Protein AF-A0A2G4DMN8-F1 (afdb_monomer)

Sequence (205 aa):
MIQTRLYHPAGFILRNRIDAIAHDVPGLEAGFICLYPYDASTSTANGHKGCGYRGKQYPPSAPAKPDDDNSAYAWGSCEGMNITTATQWDQHFQSVGQQMYRQCSWNIDSQHGWNNMIASRDDFPQHQSVWNEILLNNLGGGEQMPKYIAAYFYDVSKAGGLAAARNFQVKMNNAGYNVPILRLNFANAGGDIFSYSAADQAVAQ

Secondary structure (DSSP, 8-state):
----S-SSSEEEEEPPHHHHHHHTS----S-EEEEESS---TTTT-TTTTTS-TT-PPPS-PPPPPSSTTTTT---TTGGGT--SHHHHHHHHHHTTT-GGGPPPEETT-HHHHHHHHHHHHS-GGGTTSPPEEEE--GGGTTTSGGGEEEEEEETTSTTHHHHHHHHHHHHHHTT----EEEE-GGGTTS-SEEE-GGG-SS--

Nearest PDB structures (foldseek):
  8ux2-assembly3_C  TM=4.708E-01  e=4.565E-03  Chromobacterium violaceum
  8htf-assembly1_A  TM=5.327E-01  e=8.488E-03  Chromobacterium violaceum ATCC 12472
  8htc-assembly1_A  TM=5.080E-01  e=1.394E-02  Chromobacterium violaceum ATCC 12472
  8htd-assembly1_A  TM=5.085E-01  e=1.787E-02  Chromobacterium violaceum ATCC 12472
  8hte-assembly1_A  TM=5.433E-01  e=7.918E-02  Chromobacterium violaceum ATCC 12472

Foldseek 3Di:
DPDQFDLDFKDFDFAAPVNCVVPVFDHDFEFWEWWALFPQVQVPDAPLQSQHFPPDDADPPFDDFDPGPHSVHWGWHCVSVVNQALVSQLVQCVVVVVPSNGGITFTPVDPSRVVSSVVNNVVDPVRVSGDIDIGGHCVVVVLVRLRRTAAMEGEPVDPCRLVVRQVVQVVSVVNVDHHFYWYAGSVVVVDPRTDGDPVSHNDHD

Solvent-accessible surface area (backbone atoms only — not comparable to full-atom values): 11593 Å² total; per-residue (Å²): 131,82,78,72,67,67,88,61,34,45,54,73,40,74,27,45,57,67,61,13,64,77,65,79,45,66,40,60,66,55,36,47,22,21,35,31,52,42,55,42,59,42,92,65,75,15,50,79,88,34,35,30,35,51,92,59,88,76,77,88,75,64,74,87,63,65,97,56,82,27,45,92,44,45,36,40,34,22,63,78,67,76,34,85,47,31,70,51,46,49,52,50,30,54,74,60,72,61,41,47,52,55,40,59,15,28,27,58,82,36,69,66,33,52,54,26,32,59,54,46,45,69,78,42,70,91,54,56,82,53,52,61,35,73,40,65,58,62,46,91,79,42,84,58,48,64,73,23,51,56,27,32,27,16,33,74,89,35,84,64,3,64,62,49,29,30,53,51,41,52,56,38,40,77,72,73,41,87,50,51,54,31,42,33,38,59,88,36,73,92,59,76,35,64,46,80,49,80,86,67,46,77,62,92,128

Radius of gyration: 18.35 Å; Cα contacts (8 Å, |Δi|>4): 368; chains: 1; bounding box: 39×38×47 Å

Mean predicted aligned error: 5.7 Å

pLDDT: mean 88.23, std 11.51, range [48.06, 98.75]

Structure (mmCIF, N/CA/C/O backbone):
data_AF-A0A2G4DMN8-F1
#
_entry.id   AF-A0A2G4DMN8-F1
#
loop_
_atom_site.group_PDB
_atom_site.id
_atom_site.type_symbol
_atom_site.label_atom_id
_atom_site.label_alt_id
_atom_site.label_comp_id
_atom_site.label_asym_id
_atom_site.label_entity_id
_atom_site.label_seq_id
_atom_site.pdbx_PDB_ins_code
_atom_site.Cartn_x
_atom_site.Cartn_y
_atom_site.Cartn_z
_atom_site.occupancy
_atom_site.B_iso_or_equiv
_atom_site.auth_seq_id
_atom_site.auth_comp_id
_atom_site.auth_asym_id
_atom_site.auth_atom_id
_atom_site.pdbx_PDB_model_num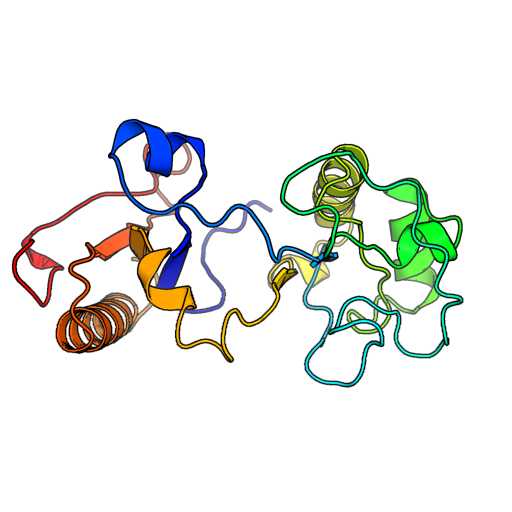
ATOM 1 N N . MET A 1 1 ? 3.280 16.668 -7.436 1.00 53.19 1 MET A N 1
ATOM 2 C CA . MET A 1 1 ? 2.351 17.195 -6.412 1.00 53.19 1 MET A CA 1
ATOM 3 C C . MET A 1 1 ? 2.263 16.173 -5.295 1.00 53.19 1 MET A C 1
ATOM 5 O O . MET A 1 1 ? 2.208 14.989 -5.596 1.00 53.19 1 MET A O 1
ATOM 9 N N . ILE A 1 2 ? 2.257 16.600 -4.030 1.00 63.56 2 ILE A N 1
ATOM 10 C CA . ILE A 1 2 ? 1.995 15.678 -2.915 1.00 63.56 2 ILE A CA 1
ATOM 11 C C . ILE A 1 2 ? 0.528 15.250 -3.001 1.00 63.56 2 ILE A C 1
ATOM 13 O O . ILE A 1 2 ? -0.352 16.092 -3.177 1.00 63.56 2 ILE A O 1
ATOM 17 N N . GLN A 1 3 ? 0.266 13.947 -2.917 1.00 71.06 3 GLN A N 1
ATOM 18 C CA . GLN A 1 3 ? -1.091 13.415 -2.914 1.00 71.06 3 GLN A CA 1
ATOM 19 C C . GLN A 1 3 ? -1.833 13.919 -1.666 1.00 71.06 3 GLN A C 1
ATOM 21 O O . GLN A 1 3 ? -1.415 13.656 -0.544 1.00 71.06 3 GLN A O 1
ATOM 26 N N . THR A 1 4 ? -2.940 14.637 -1.857 1.00 82.44 4 THR A N 1
ATOM 27 C CA . THR A 1 4 ? -3.702 15.271 -0.761 1.00 82.44 4 THR A CA 1
ATOM 28 C C . THR A 1 4 ? -4.965 14.510 -0.363 1.00 82.44 4 THR A C 1
ATOM 30 O O . THR A 1 4 ? -5.735 14.981 0.471 1.00 82.44 4 THR A O 1
ATOM 33 N N . ARG A 1 5 ? -5.213 13.353 -0.985 1.00 84.44 5 ARG A N 1
ATOM 34 C CA . ARG A 1 5 ? -6.372 12.491 -0.727 1.00 84.44 5 ARG A CA 1
ATOM 35 C C . ARG A 1 5 ? -6.094 11.061 -1.160 1.00 84.44 5 ARG A C 1
ATOM 37 O O . ARG A 1 5 ? -5.334 10.832 -2.096 1.00 84.44 5 ARG A O 1
ATOM 44 N N . LEU A 1 6 ? -6.771 10.086 -0.578 1.00 89.00 6 LEU A N 1
ATOM 45 C CA . LEU A 1 6 ? -6.682 8.701 -1.055 1.00 89.00 6 LEU A CA 1
ATOM 46 C C . LEU A 1 6 ? -7.401 8.505 -2.402 1.00 89.00 6 LEU A C 1
ATOM 48 O O . LEU A 1 6 ? -8.115 9.389 -2.873 1.00 89.00 6 LEU A O 1
ATOM 52 N N . TYR A 1 7 ? -7.282 7.330 -3.022 1.00 89.25 7 TYR A N 1
ATOM 53 C CA . TYR A 1 7 ? -8.196 6.921 -4.099 1.00 89.25 7 TYR A CA 1
ATOM 54 C C . TYR A 1 7 ? -9.528 6.407 -3.517 1.00 89.25 7 TYR A C 1
ATOM 56 O O . TYR A 1 7 ? -10.588 6.970 -3.800 1.00 89.25 7 TYR A O 1
ATOM 64 N N . HIS A 1 8 ? -9.478 5.449 -2.589 1.00 92.69 8 HIS A N 1
ATOM 65 C CA . HIS A 1 8 ? -10.635 4.979 -1.811 1.00 92.69 8 HIS A CA 1
ATOM 66 C C . HIS A 1 8 ? -10.826 5.780 -0.512 1.00 92.69 8 HIS A C 1
ATOM 68 O O . HIS A 1 8 ? -9.873 6.375 -0.030 1.00 92.69 8 HIS A O 1
ATOM 74 N N . PRO A 1 9 ? -12.037 5.852 0.068 1.00 96.06 9 PRO A N 1
ATOM 75 C CA . PRO A 1 9 ? -12.298 6.713 1.226 1.00 96.06 9 PRO A CA 1
ATOM 76 C C . PRO A 1 9 ? -11.788 6.141 2.563 1.00 96.06 9 PRO A C 1
ATOM 78 O O . PRO A 1 9 ? -11.734 6.870 3.551 1.00 96.06 9 PRO A O 1
ATOM 81 N N . ALA A 1 10 ? -11.420 4.858 2.601 1.00 97.62 10 ALA A N 1
ATOM 82 C CA . ALA A 1 10 ? -10.912 4.162 3.779 1.00 97.62 10 ALA A CA 1
ATOM 83 C C . ALA A 1 10 ? -9.950 3.031 3.383 1.00 97.62 10 ALA A C 1
ATOM 85 O O . ALA A 1 10 ? -9.979 2.564 2.243 1.00 97.62 10 ALA A O 1
ATOM 86 N N . GLY A 1 11 ? -9.126 2.591 4.333 1.00 96.69 11 GLY A N 1
ATOM 87 C CA . GLY A 1 11 ? -8.138 1.525 4.168 1.00 96.69 11 GLY A CA 1
ATOM 88 C C . GLY A 1 11 ? -7.757 0.878 5.500 1.00 96.69 11 GLY A C 1
ATOM 89 O O . GLY A 1 11 ? -8.413 1.103 6.518 1.00 96.69 11 GLY A O 1
ATOM 90 N N . PHE A 1 12 ? -6.701 0.067 5.491 1.00 96.44 12 PHE A N 1
ATOM 91 C CA . PHE A 1 12 ? -6.172 -0.615 6.673 1.00 96.44 12 PHE A CA 1
ATOM 92 C C . PHE A 1 12 ? -4.657 -0.448 6.786 1.00 96.44 12 PHE A C 1
ATOM 94 O O . PHE 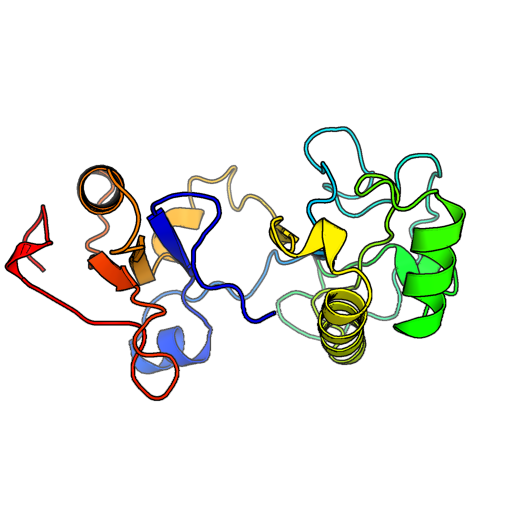A 1 12 ? -3.961 -0.282 5.787 1.00 96.44 12 PHE A O 1
ATOM 101 N N . ILE A 1 13 ? -4.159 -0.515 8.016 1.00 95.31 13 ILE A N 1
ATOM 102 C CA . ILE A 1 13 ? -2.734 -0.517 8.339 1.00 95.31 13 ILE A CA 1
ATOM 103 C C . ILE A 1 13 ? -2.330 -1.956 8.648 1.00 95.31 13 ILE A C 1
ATOM 105 O O . ILE A 1 13 ? -2.932 -2.597 9.512 1.00 95.31 13 ILE A O 1
ATOM 109 N N . LEU A 1 14 ? -1.316 -2.460 7.946 1.00 94.25 14 LEU A N 1
ATOM 110 C CA . LEU A 1 14 ? -0.668 -3.727 8.282 1.00 94.25 14 LEU A CA 1
ATOM 111 C C . LEU A 1 14 ? 0.367 -3.497 9.378 1.00 94.25 14 LEU A C 1
ATOM 113 O O . LEU A 1 14 ? 1.130 -2.532 9.328 1.00 94.25 14 LEU A O 1
ATOM 117 N N . ARG A 1 15 ? 0.398 -4.394 10.360 1.00 93.88 15 ARG A N 1
ATOM 118 C CA . ARG A 1 15 ? 1.367 -4.356 11.449 1.00 93.88 15 ARG A CA 1
ATOM 119 C C . ARG A 1 15 ? 2.745 -4.763 10.937 1.00 93.88 15 ARG A C 1
ATOM 121 O O . ARG A 1 15 ? 2.911 -5.873 10.428 1.00 93.88 15 ARG A O 1
ATOM 128 N N . ASN A 1 16 ? 3.718 -3.870 11.096 1.00 87.75 16 ASN A N 1
ATOM 129 C CA . ASN A 1 16 ? 5.119 -4.169 10.815 1.00 87.75 16 ASN A CA 1
ATOM 130 C C . ASN A 1 16 ? 5.746 -4.989 11.964 1.00 87.75 16 ASN A C 1
ATOM 132 O O . ASN A 1 16 ? 5.175 -5.108 13.050 1.00 87.75 16 ASN A O 1
ATOM 136 N N . ARG A 1 17 ? 6.940 -5.537 11.723 1.00 86.81 17 ARG A N 1
ATOM 137 C CA . ARG A 1 17 ? 7.699 -6.341 12.695 1.00 86.81 17 ARG A CA 1
ATOM 138 C C . ARG A 1 17 ? 8.064 -5.582 13.975 1.00 86.81 17 ARG A C 1
ATOM 140 O O . ARG A 1 17 ? 8.040 -6.164 15.053 1.00 86.81 17 ARG A O 1
ATOM 147 N N . ILE A 1 18 ? 8.405 -4.300 13.866 1.00 90.12 18 ILE A N 1
ATOM 148 C CA . ILE A 1 18 ? 8.836 -3.484 15.011 1.00 90.12 18 ILE A CA 1
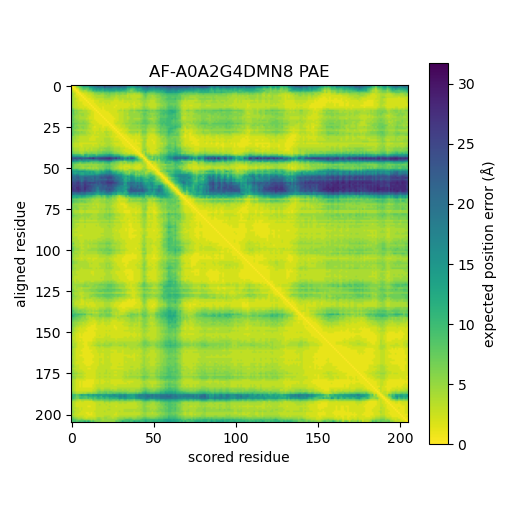ATOM 149 C C . ILE A 1 18 ? 7.675 -3.330 15.999 1.00 90.12 18 ILE A C 1
ATOM 151 O O . ILE A 1 18 ? 7.829 -3.644 17.178 1.00 90.12 18 ILE A O 1
ATOM 155 N N . ASP A 1 19 ? 6.500 -2.942 15.505 1.00 90.69 19 ASP A N 1
ATOM 156 C CA . ASP A 1 19 ? 5.289 -2.791 16.315 1.00 90.69 19 ASP A CA 1
ATOM 157 C C . ASP A 1 19 ? 4.804 -4.143 16.848 1.00 90.69 19 ASP A C 1
ATOM 159 O O . ASP A 1 19 ? 4.344 -4.244 17.982 1.00 90.69 19 ASP A O 1
ATOM 163 N N . ALA A 1 20 ? 4.921 -5.201 16.042 1.00 93.06 20 ALA A N 1
ATOM 164 C CA . ALA A 1 20 ? 4.584 -6.559 16.451 1.00 93.06 20 ALA A CA 1
ATOM 165 C C . ALA A 1 20 ? 5.393 -7.016 17.672 1.00 93.06 20 ALA A C 1
ATOM 167 O O . ALA A 1 20 ? 4.810 -7.460 18.659 1.00 93.06 20 ALA A O 1
ATOM 168 N N . ILE A 1 21 ? 6.717 -6.834 17.634 1.00 93.31 21 ILE A N 1
ATOM 169 C CA . ILE A 1 21 ? 7.615 -7.154 18.751 1.00 93.31 21 ILE A CA 1
ATOM 170 C C . ILE A 1 21 ? 7.312 -6.266 19.961 1.00 93.31 21 ILE A C 1
ATOM 172 O O . ILE A 1 21 ? 7.220 -6.766 21.079 1.00 93.31 21 ILE A O 1
ATOM 176 N N . ALA A 1 22 ? 7.138 -4.958 19.751 1.00 94.06 22 ALA A N 1
ATOM 177 C CA . ALA A 1 22 ? 6.897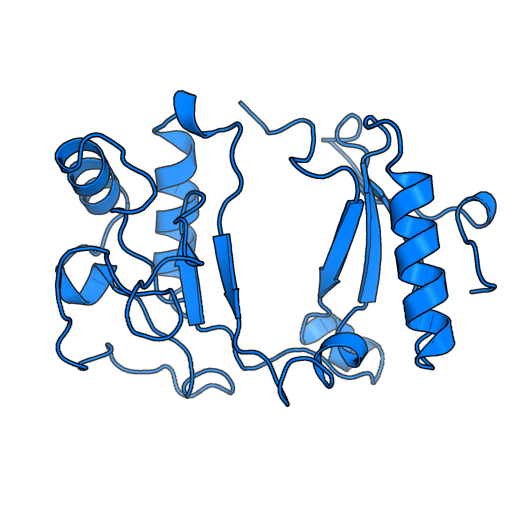 -4.006 20.834 1.00 94.06 22 ALA A CA 1
ATOM 178 C C . ALA A 1 22 ? 5.597 -4.285 21.608 1.00 94.06 22 ALA A C 1
ATOM 180 O O . ALA A 1 22 ? 5.499 -3.948 22.788 1.00 94.06 22 ALA A O 1
ATOM 181 N N . HIS A 1 23 ? 4.609 -4.897 20.953 1.00 89.44 23 HIS A N 1
ATOM 182 C CA . HIS A 1 23 ? 3.284 -5.147 21.515 1.00 89.44 23 HIS A CA 1
ATOM 183 C C . HIS A 1 23 ? 2.961 -6.631 21.745 1.00 89.44 23 HIS A C 1
ATOM 185 O O . HIS A 1 23 ? 1.830 -6.925 22.120 1.00 89.44 23 HIS A O 1
ATOM 191 N N . ASP A 1 24 ? 3.917 -7.544 21.541 1.00 92.56 24 ASP A N 1
ATOM 192 C CA . ASP A 1 24 ? 3.732 -9.001 21.668 1.00 92.56 24 ASP A CA 1
ATOM 193 C C . ASP A 1 24 ? 2.512 -9.528 20.882 1.00 92.56 24 ASP A C 1
ATOM 195 O O . ASP A 1 24 ? 1.648 -10.253 21.377 1.00 92.56 24 ASP A O 1
ATOM 199 N N . VAL A 1 25 ? 2.407 -9.103 19.622 1.00 90.81 25 VAL A N 1
ATOM 200 C CA . VAL A 1 25 ? 1.315 -9.470 18.706 1.00 90.81 25 VAL A CA 1
ATOM 201 C C . VAL A 1 25 ? 1.872 -9.880 17.339 1.00 90.81 25 VAL A C 1
ATOM 203 O O . VAL A 1 25 ? 2.978 -9.486 16.984 1.00 90.81 25 VAL A O 1
ATOM 206 N N . PRO A 1 26 ? 1.124 -10.628 16.505 1.00 90.00 26 PRO A N 1
ATOM 207 C CA . PRO A 1 26 ? 1.624 -11.058 15.199 1.00 90.00 26 PRO A CA 1
ATOM 208 C C . PRO A 1 26 ? 1.915 -9.888 14.242 1.00 90.00 26 PRO A C 1
ATOM 210 O O . PRO A 1 26 ? 1.043 -9.045 14.004 1.00 90.00 26 PRO A O 1
ATOM 213 N N . GLY A 1 27 ? 3.105 -9.883 13.638 1.00 91.12 27 GLY A N 1
ATOM 214 C CA . GLY A 1 27 ? 3.491 -9.019 12.516 1.00 91.12 27 GLY A CA 1
ATOM 215 C C . GLY A 1 27 ? 3.452 -9.771 11.189 1.00 91.12 27 GLY A C 1
ATOM 216 O O . GLY A 1 27 ? 3.653 -10.987 11.155 1.00 91.12 27 GLY A O 1
ATOM 217 N N . LEU A 1 28 ? 3.161 -9.067 10.093 1.00 90.94 28 LEU A N 1
ATOM 218 C CA . LEU A 1 28 ? 3.268 -9.660 8.762 1.00 90.94 28 LEU A CA 1
ATOM 219 C C . LEU A 1 28 ? 4.712 -9.522 8.277 1.00 90.94 28 LEU A C 1
ATOM 221 O O . LEU A 1 28 ? 5.136 -8.428 7.919 1.00 90.94 28 LEU A O 1
ATOM 225 N N . GLU A 1 29 ? 5.453 -10.627 8.283 1.00 87.75 29 GLU A N 1
ATOM 226 C CA . GLU A 1 29 ? 6.892 -10.634 7.962 1.00 87.75 29 GLU A CA 1
ATOM 227 C C . GLU A 1 29 ? 7.221 -11.348 6.649 1.00 87.75 29 GLU A C 1
ATOM 229 O O . GLU A 1 29 ? 8.322 -11.215 6.133 1.00 87.75 29 GLU A O 1
ATOM 234 N N . ALA A 1 30 ? 6.261 -12.082 6.086 1.00 87.88 30 ALA A N 1
ATOM 235 C CA . ALA A 1 30 ? 6.446 -12.854 4.869 1.00 87.88 30 ALA A CA 1
ATOM 236 C C . ALA A 1 30 ? 5.203 -12.796 3.980 1.00 87.88 30 ALA A C 1
ATOM 238 O O . ALA A 1 30 ? 4.083 -12.558 4.441 1.00 87.88 30 ALA A O 1
ATOM 239 N N . GLY A 1 31 ? 5.401 -13.082 2.697 1.00 88.62 31 GLY A N 1
ATOM 240 C CA . GLY A 1 31 ? 4.350 -13.081 1.688 1.00 88.62 31 GLY A CA 1
ATOM 241 C C . GLY A 1 31 ? 4.367 -11.848 0.796 1.00 88.62 31 GLY A C 1
ATOM 242 O O . GLY A 1 31 ? 3.578 -11.809 -0.144 1.00 88.62 31 GLY A O 1
ATOM 243 N N . PHE A 1 32 ? 5.237 -10.869 1.040 1.00 91.62 32 PHE A N 1
ATOM 244 C CA . PHE A 1 32 ? 5.417 -9.747 0.127 1.00 91.62 32 PHE A CA 1
ATOM 245 C C . PHE A 1 32 ? 6.171 -10.227 -1.108 1.00 91.62 32 PHE A C 1
ATOM 247 O O . PHE A 1 32 ? 7.148 -10.965 -1.010 1.00 91.62 32 PHE A O 1
ATOM 254 N N . ILE A 1 33 ? 5.706 -9.829 -2.286 1.00 90.38 33 ILE A N 1
ATOM 255 C CA . ILE A 1 33 ? 6.229 -10.360 -3.544 1.00 90.38 33 ILE A CA 1
ATOM 256 C C . ILE A 1 33 ? 6.978 -9.257 -4.279 1.00 90.38 33 ILE A C 1
ATOM 258 O O . ILE A 1 33 ? 8.194 -9.327 -4.423 1.00 90.38 33 ILE A O 1
ATOM 262 N N . CYS A 1 34 ? 6.253 -8.226 -4.708 1.00 92.50 34 CYS A N 1
ATOM 263 C CA . CYS A 1 34 ? 6.782 -7.164 -5.550 1.00 92.50 34 CYS A CA 1
ATOM 264 C C . CYS A 1 34 ? 6.040 -5.846 -5.331 1.00 92.50 34 CYS A C 1
ATOM 266 O O . CYS A 1 34 ? 4.979 -5.804 -4.698 1.00 92.50 34 CYS A O 1
ATOM 268 N N . LEU A 1 35 ? 6.585 -4.776 -5.904 1.00 94.44 35 LEU A N 1
ATOM 269 C CA . LEU A 1 35 ? 5.995 -3.444 -5.876 1.00 94.44 35 LEU A CA 1
ATOM 270 C C . LEU A 1 35 ? 6.074 -2.751 -7.243 1.00 94.44 35 LEU A C 1
ATOM 272 O O . LEU A 1 35 ? 7.004 -2.970 -8.022 1.00 94.44 35 LEU A O 1
ATOM 276 N N . TYR A 1 36 ? 5.091 -1.897 -7.515 1.00 94.81 36 TYR A N 1
ATOM 277 C CA . TYR A 1 36 ? 4.932 -1.131 -8.747 1.00 94.81 36 TYR A CA 1
ATOM 278 C C . TYR A 1 36 ? 4.777 0.369 -8.451 1.00 94.81 36 TYR A C 1
ATOM 280 O O . TYR A 1 36 ? 4.051 0.726 -7.516 1.00 94.81 36 TYR A O 1
ATOM 288 N N . PRO A 1 37 ? 5.383 1.262 -9.260 1.00 94.31 37 PRO A N 1
ATOM 289 C CA . PRO A 1 37 ? 5.165 2.710 -9.142 1.00 94.31 37 PRO A CA 1
ATOM 290 C C . PRO A 1 37 ? 3.704 3.157 -9.293 1.00 94.31 37 PRO A C 1
ATOM 292 O O . PRO A 1 37 ? 3.289 4.107 -8.624 1.00 94.31 37 PRO A O 1
ATOM 295 N N . TYR A 1 38 ? 2.916 2.460 -10.121 1.00 93.25 38 TYR A N 1
ATOM 296 C CA . TYR A 1 38 ? 1.504 2.766 -10.399 1.00 93.25 38 TYR A CA 1
ATOM 297 C C . TYR A 1 38 ? 0.639 1.490 -10.418 1.00 93.25 38 TYR A C 1
ATOM 299 O O . TYR A 1 38 ? 1.186 0.391 -10.431 1.00 93.25 38 TYR A O 1
ATOM 307 N N . ASP A 1 39 ? -0.691 1.620 -10.491 1.00 91.31 39 ASP A N 1
ATOM 308 C CA . ASP A 1 39 ? -1.646 0.505 -10.661 1.00 91.31 39 ASP A CA 1
ATOM 309 C C . ASP A 1 39 ? -1.296 -0.373 -11.877 1.00 91.31 39 ASP A C 1
ATOM 311 O O . ASP A 1 39 ? -1.513 0.004 -13.029 1.00 91.31 39 ASP A O 1
ATOM 315 N N . ALA A 1 40 ? -0.759 -1.566 -11.636 1.00 89.81 40 ALA A N 1
ATOM 316 C CA . ALA A 1 40 ? -0.298 -2.479 -12.671 1.00 89.81 40 ALA A CA 1
ATOM 317 C C . ALA A 1 40 ? -1.402 -3.387 -13.226 1.00 89.81 40 ALA A C 1
ATOM 319 O O . ALA A 1 40 ? -1.113 -4.256 -14.056 1.00 89.81 40 ALA A O 1
ATOM 320 N N . SER A 1 41 ? -2.669 -3.183 -12.838 1.00 87.56 41 SER A N 1
ATOM 321 C CA . SER A 1 41 ? -3.809 -3.980 -13.309 1.00 87.56 41 SER A CA 1
ATOM 322 C C . SER A 1 41 ? -3.584 -5.490 -13.119 1.00 87.56 41 SER A C 1
ATOM 324 O O . SER A 1 41 ? -3.897 -6.324 -13.980 1.00 87.56 41 SER A O 1
ATOM 326 N N . THR A 1 42 ? -3.010 -5.848 -11.970 1.00 84.69 42 THR A N 1
ATOM 327 C CA . THR A 1 42 ? -2.491 -7.194 -11.670 1.00 84.69 42 THR A CA 1
ATOM 328 C C . THR A 1 42 ? -3.569 -8.269 -11.566 1.00 84.69 42 THR A C 1
ATOM 330 O O . THR A 1 42 ? -3.269 -9.460 -11.665 1.00 84.69 42 THR A O 1
ATOM 333 N N . SER A 1 43 ? -4.839 -7.862 -11.477 1.00 74.81 43 SER A N 1
ATOM 334 C CA . SER A 1 43 ? -6.006 -8.742 -11.587 1.00 74.81 43 SER A CA 1
ATOM 335 C C . SER A 1 43 ? -6.089 -9.464 -12.939 1.00 74.81 43 SER A C 1
ATOM 337 O O . SER A 1 43 ? -6.744 -10.502 -13.040 1.00 74.81 43 SER A O 1
ATOM 339 N N . THR A 1 44 ? -5.403 -8.963 -13.976 1.00 63.41 44 THR A N 1
ATOM 340 C CA . THR A 1 44 ? -5.372 -9.561 -15.317 1.00 63.41 44 THR A CA 1
ATOM 341 C C . THR A 1 44 ? -3.989 -10.123 -15.669 1.00 63.41 44 THR A C 1
ATOM 343 O O . THR A 1 44 ? -3.191 -9.492 -16.349 1.00 63.41 44 THR A O 1
ATOM 346 N N . ALA A 1 45 ? -3.728 -11.358 -15.224 1.00 56.88 45 ALA A N 1
ATOM 347 C CA . ALA A 1 45 ? -2.690 -12.273 -15.725 1.00 56.88 45 ALA A CA 1
ATOM 348 C C . ALA A 1 45 ? -1.291 -11.671 -15.992 1.00 56.88 45 ALA A C 1
ATOM 350 O O . ALA A 1 45 ? -0.711 -11.853 -17.065 1.00 56.88 45 ALA A O 1
ATOM 351 N N . ASN A 1 46 ? -0.705 -11.051 -14.973 1.00 62.00 46 ASN A N 1
ATOM 352 C CA . ASN A 1 46 ? 0.745 -10.940 -14.869 1.00 62.00 46 ASN A CA 1
ATOM 353 C C . ASN A 1 46 ? 1.255 -12.253 -14.246 1.00 62.00 46 ASN A C 1
ATOM 355 O O . ASN A 1 46 ? 0.799 -12.649 -13.170 1.00 62.00 46 ASN A O 1
ATOM 359 N N . GLY A 1 47 ? 2.144 -12.986 -14.930 1.00 70.25 47 GLY A N 1
ATOM 360 C CA . GLY A 1 47 ? 2.756 -14.214 -14.390 1.00 70.25 47 GLY A CA 1
ATOM 361 C C . GLY A 1 47 ? 3.385 -13.991 -13.004 1.00 70.25 47 GLY A C 1
ATOM 362 O O . GLY A 1 47 ? 3.515 -12.859 -12.561 1.00 70.25 47 GLY A O 1
ATOM 363 N N . HIS A 1 48 ? 3.766 -15.051 -12.287 1.00 78.88 48 HIS A N 1
ATOM 364 C CA . HIS A 1 48 ? 4.328 -14.927 -10.927 1.00 78.88 48 HIS A CA 1
ATOM 365 C C . HIS A 1 48 ? 3.447 -14.114 -9.960 1.00 78.88 48 HIS A C 1
ATOM 367 O O . HIS A 1 48 ? 3.879 -13.117 -9.390 1.00 78.88 48 HIS A O 1
ATOM 373 N N . LYS A 1 49 ? 2.198 -14.562 -9.762 1.00 82.25 49 LYS A N 1
ATOM 374 C CA . LYS A 1 49 ? 1.278 -14.003 -8.752 1.00 82.25 49 LYS A CA 1
ATOM 375 C C . LYS A 1 49 ? 1.021 -12.492 -8.910 1.00 82.25 49 LYS A C 1
ATOM 377 O O . LYS A 1 49 ? 0.913 -11.780 -7.920 1.00 82.25 49 LYS A O 1
ATOM 382 N N . GLY A 1 50 ? 0.925 -12.006 -10.149 1.00 84.56 50 GLY A N 1
ATOM 383 C CA . GLY A 1 50 ? 0.628 -10.601 -10.430 1.00 84.56 50 GLY A CA 1
ATOM 384 C C . GLY A 1 50 ? 1.859 -9.728 -10.677 1.00 84.56 50 GLY A C 1
ATOM 385 O O . GLY A 1 50 ? 1.695 -8.612 -11.153 1.00 84.56 50 GLY A O 1
ATOM 386 N N . CYS A 1 51 ? 3.069 -10.236 -10.424 1.00 87.56 51 CYS A N 1
ATOM 387 C CA . CYS A 1 51 ? 4.302 -9.449 -10.500 1.00 87.56 51 CYS A CA 1
ATOM 388 C C . CYS A 1 51 ? 4.981 -9.453 -11.871 1.00 87.56 51 CYS A C 1
ATOM 390 O O . CYS A 1 51 ? 5.896 -8.669 -12.118 1.00 87.56 51 CYS A O 1
ATOM 392 N N . GLY A 1 52 ? 4.594 -10.356 -12.766 1.00 79.75 52 GLY A N 1
ATOM 393 C CA . GLY A 1 52 ? 5.145 -10.448 -14.111 1.00 79.75 52 GLY A CA 1
ATOM 394 C C . GLY A 1 52 ? 4.805 -9.232 -14.973 1.00 79.75 52 GLY A C 1
ATOM 395 O O . GLY A 1 52 ? 3.955 -8.410 -14.650 1.00 79.75 52 GLY A O 1
ATOM 396 N N . TYR A 1 53 ? 5.449 -9.141 -16.127 1.00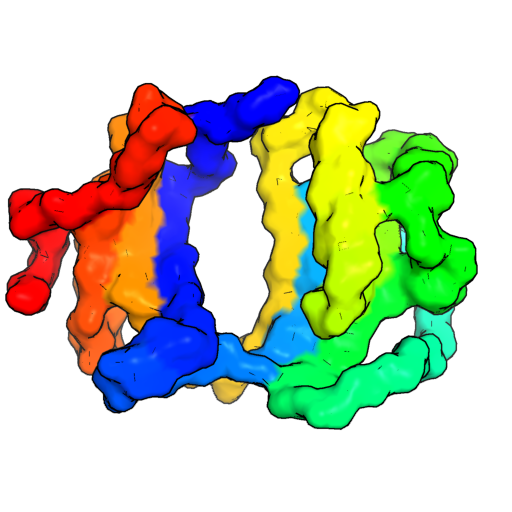 75.94 53 TYR A N 1
ATOM 397 C CA . TYR A 1 53 ? 5.090 -8.165 -17.155 1.00 75.94 53 TYR A CA 1
ATOM 398 C C . TYR A 1 53 ? 4.098 -8.765 -18.144 1.00 75.94 53 TYR A C 1
ATOM 400 O O . TYR A 1 53 ? 4.305 -9.852 -18.701 1.00 75.94 53 TYR A O 1
ATOM 408 N N . ARG A 1 54 ? 3.046 -8.005 -18.434 1.00 74.44 54 ARG A N 1
ATOM 409 C CA . ARG A 1 54 ? 2.062 -8.370 -19.443 1.00 74.44 54 ARG A CA 1
ATOM 410 C C . ARG A 1 54 ? 2.678 -8.329 -20.842 1.00 74.44 54 ARG A C 1
ATOM 412 O O . ARG A 1 54 ? 3.041 -7.271 -21.351 1.00 74.44 54 ARG A O 1
ATOM 419 N N . GLY A 1 55 ? 2.755 -9.493 -21.487 1.00 62.97 55 GLY A N 1
ATOM 420 C CA . GLY A 1 55 ? 3.253 -9.641 -22.861 1.00 62.97 55 GLY A CA 1
ATOM 421 C C . GLY A 1 55 ? 4.629 -10.300 -23.001 1.00 62.97 55 GLY A C 1
ATOM 422 O O . GLY A 1 55 ? 5.128 -10.389 -24.120 1.00 62.97 55 GLY A O 1
ATOM 423 N N . LYS A 1 56 ? 5.239 -10.794 -21.913 1.00 64.12 56 LYS A N 1
ATOM 424 C CA . LYS A 1 56 ? 6.390 -11.713 -21.965 1.00 64.12 56 LYS A CA 1
ATOM 425 C C . LYS A 1 56 ? 6.289 -12.793 -20.888 1.00 64.12 56 LYS A C 1
ATOM 427 O O . LYS A 1 56 ? 5.837 -12.533 -19.779 1.00 64.12 56 LYS A O 1
ATOM 432 N N . GLN A 1 57 ? 6.752 -13.996 -21.217 1.00 55.34 57 GLN A N 1
ATOM 433 C CA . GLN A 1 57 ? 7.057 -15.029 -20.228 1.00 55.34 57 GLN A CA 1
ATOM 434 C C . GLN A 1 57 ? 8.455 -14.776 -19.655 1.00 55.34 57 GLN A C 1
ATOM 436 O O . GLN A 1 57 ? 9.370 -14.427 -20.402 1.00 55.34 57 GLN A O 1
ATOM 441 N N . TYR A 1 58 ? 8.613 -14.952 -18.345 1.00 53.34 58 TYR A N 1
ATOM 442 C CA . TYR A 1 58 ? 9.901 -14.820 -17.668 1.00 53.34 58 TYR A CA 1
ATOM 443 C C . TYR A 1 58 ? 10.496 -16.197 -17.395 1.00 53.34 58 TYR A C 1
ATOM 445 O O . TYR A 1 58 ? 9.772 -17.077 -16.922 1.00 53.34 58 TYR A O 1
ATOM 453 N N . PRO A 1 59 ? 11.800 -16.402 -17.646 1.00 50.41 59 PRO A N 1
ATOM 454 C CA . PRO A 1 59 ? 12.513 -17.495 -17.014 1.00 50.41 59 PRO A CA 1
ATOM 455 C C . PRO A 1 59 ? 12.579 -17.247 -15.492 1.00 50.41 59 PRO A C 1
ATOM 457 O O . PRO A 1 59 ? 12.724 -16.103 -15.061 1.00 50.41 59 PRO A O 1
ATOM 460 N N . PRO A 1 60 ? 12.493 -18.301 -14.664 1.00 48.06 60 PRO A N 1
ATOM 461 C CA . PRO A 1 60 ? 12.340 -18.209 -13.209 1.00 48.06 60 PRO A CA 1
ATOM 462 C C . PRO A 1 60 ? 13.603 -17.763 -12.455 1.00 48.06 60 PRO A C 1
ATOM 464 O O . PRO A 1 60 ? 13.660 -17.928 -11.238 1.00 48.06 60 PRO A O 1
ATOM 467 N N . SER A 1 61 ? 14.630 -17.235 -13.128 1.00 49.12 61 SER A N 1
ATOM 468 C CA . SER A 1 61 ? 15.843 -16.773 -12.451 1.00 49.12 61 SER A CA 1
ATOM 469 C C . SER A 1 61 ? 15.571 -15.441 -11.753 1.00 49.12 61 SER A C 1
ATOM 471 O O . SER A 1 61 ? 15.916 -14.371 -12.251 1.00 49.12 61 SER A O 1
ATOM 473 N N . ALA A 1 62 ? 14.900 -15.533 -10.607 1.00 52.34 62 ALA A N 1
ATOM 474 C CA . ALA A 1 62 ? 14.895 -14.510 -9.582 1.00 52.34 62 ALA A CA 1
ATOM 475 C C . ALA A 1 62 ? 16.353 -14.200 -9.193 1.00 52.34 62 ALA A C 1
ATOM 477 O O . ALA A 1 62 ? 17.143 -15.143 -9.062 1.00 52.34 62 ALA A O 1
ATOM 478 N N . PRO A 1 63 ? 16.732 -12.925 -9.013 1.00 51.69 63 PRO A N 1
ATOM 479 C CA . PRO A 1 63 ? 18.019 -12.597 -8.417 1.00 51.69 63 PRO A CA 1
ATOM 480 C C . PRO A 1 63 ? 18.171 -13.237 -7.031 1.00 51.69 63 PRO A C 1
ATOM 482 O O . PRO A 1 63 ? 17.194 -13.677 -6.420 1.00 51.69 63 PRO A O 1
ATOM 485 N N . ALA A 1 64 ? 19.422 -13.315 -6.564 1.00 51.38 64 ALA A N 1
ATOM 486 C CA . ALA A 1 64 ? 19.777 -13.895 -5.276 1.00 51.38 64 ALA A CA 1
ATOM 487 C C . ALA A 1 64 ? 18.880 -13.332 -4.169 1.00 51.38 64 ALA A C 1
ATOM 489 O O . ALA A 1 64 ? 18.812 -12.122 -3.951 1.00 51.38 64 ALA A O 1
ATOM 490 N N . LYS A 1 65 ? 18.172 -14.247 -3.514 1.00 55.31 65 LYS A N 1
ATOM 491 C CA . LYS A 1 65 ? 17.315 -13.964 -2.375 1.00 55.31 65 LYS A CA 1
ATOM 492 C C . LYS A 1 65 ? 18.205 -13.456 -1.236 1.00 55.31 65 LYS A C 1
ATOM 494 O O . LYS A 1 65 ? 19.229 -14.096 -0.978 1.00 55.31 65 LYS A O 1
ATOM 499 N N . PRO A 1 66 ? 17.852 -12.355 -0.557 1.00 57.91 66 PRO A N 1
ATOM 500 C CA . PRO A 1 66 ? 18.302 -12.155 0.818 1.00 57.91 66 PRO A CA 1
ATOM 501 C C . PRO A 1 66 ? 18.019 -13.430 1.633 1.00 57.91 66 PRO A C 1
ATOM 503 O O . PRO A 1 66 ? 17.187 -14.231 1.227 1.00 57.91 66 PRO A O 1
ATOM 506 N N . ASP A 1 67 ? 18.730 -13.672 2.732 1.00 66.94 67 ASP A N 1
ATOM 507 C CA . ASP A 1 67 ? 18.392 -14.765 3.657 1.00 66.94 67 ASP A CA 1
ATOM 508 C C . ASP A 1 67 ? 17.518 -14.195 4.782 1.00 66.94 67 ASP A C 1
ATOM 510 O O . ASP A 1 67 ? 17.991 -13.915 5.883 1.00 66.94 67 ASP A O 1
ATOM 514 N N . ASP A 1 68 ? 16.263 -13.896 4.447 1.00 76.88 68 ASP A N 1
ATOM 515 C CA . ASP A 1 68 ? 15.251 -13.363 5.363 1.00 76.88 68 ASP A CA 1
ATOM 516 C C . ASP A 1 68 ? 13.936 -14.167 5.341 1.00 76.88 68 ASP A C 1
ATOM 518 O O . ASP A 1 68 ? 13.737 -15.086 4.537 1.00 76.88 68 ASP A O 1
ATOM 522 N N . ASP A 1 69 ? 13.010 -13.803 6.228 1.00 79.88 69 ASP A N 1
ATOM 523 C CA . ASP A 1 69 ? 11.716 -14.475 6.388 1.00 79.88 69 ASP A CA 1
ATOM 524 C C . ASP A 1 69 ? 10.814 -14.385 5.127 1.00 79.88 69 ASP A C 1
ATOM 526 O O . ASP A 1 69 ? 9.899 -15.200 4.956 1.00 79.88 69 ASP A O 1
ATOM 530 N N . ASN A 1 70 ? 11.073 -13.449 4.200 1.00 86.94 70 ASN A N 1
ATOM 531 C CA . ASN A 1 70 ? 10.271 -13.191 3.000 1.00 86.94 70 ASN A CA 1
ATOM 532 C C . ASN A 1 70 ? 10.873 -13.758 1.692 1.00 86.94 70 ASN A C 1
ATOM 534 O O . ASN A 1 70 ? 10.168 -13.889 0.685 1.00 86.94 70 ASN A O 1
ATOM 538 N N . SER A 1 71 ? 12.119 -14.226 1.722 1.00 82.44 71 SER A N 1
ATOM 539 C CA . SER A 1 71 ? 12.885 -14.844 0.623 1.00 82.44 71 SER A CA 1
ATOM 540 C C . SER A 1 71 ? 12.139 -15.870 -0.241 1.00 82.44 71 SER A C 1
ATOM 542 O O . SER A 1 71 ? 12.443 -16.081 -1.421 1.00 82.44 71 SER A O 1
ATOM 544 N N . ALA A 1 72 ? 11.170 -16.595 0.324 1.00 81.94 72 ALA A N 1
ATOM 545 C CA . ALA A 1 72 ? 10.359 -17.559 -0.422 1.00 81.94 72 ALA A CA 1
ATOM 546 C C . ALA A 1 72 ? 9.411 -16.895 -1.445 1.00 81.94 72 ALA A C 1
ATOM 548 O O . ALA A 1 72 ? 8.971 -17.565 -2.383 1.00 81.94 72 ALA A O 1
ATOM 549 N N . TYR A 1 73 ? 9.119 -15.604 -1.279 1.00 85.31 73 TYR A N 1
ATOM 550 C CA . TYR A 1 73 ? 8.110 -14.846 -2.019 1.00 85.31 73 TYR A CA 1
ATOM 551 C C . TYR A 1 73 ? 8.704 -13.734 -2.881 1.00 85.31 73 TYR A C 1
ATOM 553 O O . TYR A 1 73 ? 8.223 -13.529 -3.995 1.00 85.31 73 TYR A O 1
ATOM 561 N N . ALA A 1 74 ? 9.729 -13.052 -2.375 1.00 88.19 74 ALA A N 1
ATOM 562 C CA . ALA A 1 74 ? 10.320 -11.861 -2.968 1.00 88.19 74 ALA A CA 1
ATOM 563 C C . ALA A 1 74 ? 10.747 -12.058 -4.430 1.00 88.19 74 ALA A C 1
ATOM 565 O O . ALA A 1 74 ? 11.500 -12.982 -4.762 1.00 88.19 74 ALA A O 1
ATOM 566 N N . TRP A 1 75 ? 10.247 -11.198 -5.319 1.00 86.75 75 TRP A N 1
ATOM 567 C CA . TRP A 1 75 ? 10.522 -11.273 -6.751 1.00 86.75 75 TRP A CA 1
ATOM 568 C C . TRP A 1 75 ? 10.218 -9.952 -7.470 1.00 86.75 75 TRP A C 1
ATOM 570 O O . TRP A 1 75 ? 9.329 -9.215 -7.063 1.00 86.75 75 TRP A O 1
ATOM 580 N N . GLY A 1 76 ? 10.896 -9.666 -8.583 1.00 88.88 76 GLY A N 1
ATOM 581 C CA . GLY A 1 76 ? 10.608 -8.515 -9.441 1.00 88.88 76 GLY A CA 1
ATOM 582 C C . GLY A 1 76 ? 10.873 -8.818 -10.914 1.00 88.88 76 GLY A C 1
ATOM 583 O O . GLY A 1 76 ? 11.803 -9.543 -11.263 1.00 88.88 76 GLY A O 1
ATOM 584 N N . SER A 1 77 ? 10.058 -8.265 -11.812 1.00 89.25 77 SER A N 1
ATOM 585 C CA . SER A 1 77 ? 10.209 -8.488 -13.253 1.00 89.25 77 SER A CA 1
ATOM 586 C C . SER A 1 77 ? 11.215 -7.545 -13.920 1.00 89.25 77 SER A C 1
ATOM 588 O O . SER A 1 77 ? 11.650 -7.831 -15.037 1.00 89.25 77 SER A O 1
ATOM 590 N N . CYS A 1 78 ? 11.586 -6.431 -13.275 1.00 91.50 78 CYS A N 1
ATOM 591 C CA . CYS A 1 78 ? 12.536 -5.460 -13.827 1.00 91.50 78 CYS A CA 1
ATOM 592 C C . CYS A 1 78 ? 13.946 -6.047 -13.987 1.00 91.50 78 CYS A C 1
ATOM 594 O O . CYS A 1 78 ? 14.572 -5.862 -15.032 1.00 91.50 78 CYS A O 1
ATOM 596 N N . GLU A 1 79 ? 14.415 -6.841 -13.022 1.00 84.12 79 GLU A N 1
ATOM 597 C CA . GLU A 1 79 ? 15.742 -7.469 -13.082 1.00 84.12 79 GLU A CA 1
ATOM 598 C C . GLU A 1 79 ? 15.845 -8.441 -14.266 1.00 84.12 79 GLU A C 1
ATOM 600 O O . GLU A 1 79 ? 16.817 -8.409 -15.018 1.00 84.12 79 GLU A O 1
ATOM 605 N N . GLY A 1 80 ? 14.785 -9.215 -14.529 1.00 80.69 80 GLY A N 1
ATOM 606 C CA . GLY A 1 80 ? 14.686 -10.079 -15.713 1.00 80.69 80 GLY A CA 1
ATOM 607 C C . GLY A 1 80 ? 14.647 -9.323 -17.051 1.00 80.69 80 GLY A C 1
ATOM 608 O O . GLY A 1 80 ? 14.742 -9.941 -18.111 1.00 80.69 80 GLY A O 1
ATOM 609 N N . MET A 1 81 ? 14.505 -7.995 -17.023 1.00 85.50 81 MET A N 1
ATOM 610 C CA . MET A 1 81 ? 14.575 -7.105 -18.187 1.00 85.50 81 MET A CA 1
ATOM 611 C C . MET A 1 81 ? 15.883 -6.307 -18.248 1.00 85.50 81 MET A C 1
ATOM 613 O O . MET A 1 81 ? 16.020 -5.459 -19.127 1.00 85.50 81 MET A O 1
ATOM 617 N N . ASN A 1 82 ? 16.836 -6.565 -17.343 1.00 88.19 82 ASN A N 1
ATOM 618 C CA . ASN A 1 82 ? 18.029 -5.739 -17.131 1.00 88.19 82 ASN A CA 1
ATOM 619 C C . ASN A 1 82 ? 17.701 -4.265 -16.823 1.00 88.19 82 ASN A C 1
ATOM 621 O O . ASN A 1 82 ? 18.495 -3.373 -17.118 1.00 8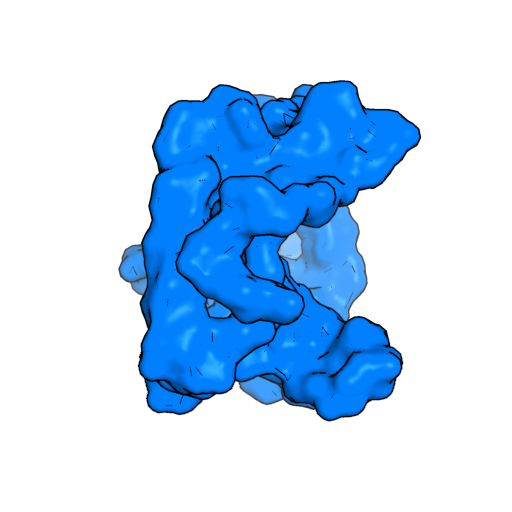8.19 82 ASN A O 1
ATOM 625 N N . ILE A 1 83 ? 16.528 -4.011 -16.236 1.00 91.81 83 ILE A N 1
ATOM 626 C CA . ILE A 1 83 ? 16.137 -2.705 -15.711 1.00 91.81 83 ILE A CA 1
ATOM 627 C C . ILE A 1 83 ? 16.531 -2.693 -14.241 1.00 91.81 83 ILE A C 1
ATOM 629 O O . ILE A 1 83 ? 15.936 -3.384 -13.416 1.00 91.81 83 ILE A O 1
ATOM 633 N N . THR A 1 84 ? 17.562 -1.923 -13.923 1.00 93.44 84 THR A N 1
ATOM 634 C CA . THR A 1 84 ? 18.150 -1.847 -12.589 1.00 93.44 84 THR A CA 1
ATOM 635 C C . THR A 1 84 ? 18.142 -0.436 -12.024 1.00 93.44 84 THR A C 1
ATOM 637 O O . THR A 1 84 ? 18.593 -0.267 -10.905 1.00 93.44 84 THR A O 1
ATOM 640 N N . THR A 1 85 ? 17.633 0.582 -12.722 1.00 96.12 85 THR A N 1
ATOM 641 C CA . THR A 1 85 ? 17.536 1.962 -12.206 1.00 96.12 85 THR A CA 1
ATOM 642 C C . THR A 1 85 ? 16.173 2.589 -12.490 1.00 96.12 85 THR A C 1
ATOM 644 O O . THR A 1 85 ? 15.487 2.171 -13.425 1.00 96.12 85 THR A O 1
ATOM 647 N N . ALA A 1 86 ? 15.802 3.623 -11.724 1.00 96.88 86 ALA A N 1
ATOM 648 C CA . ALA A 1 86 ? 14.613 4.440 -11.986 1.00 96.88 86 ALA A CA 1
ATOM 649 C C . ALA A 1 86 ? 14.596 4.960 -13.430 1.00 96.88 86 ALA A C 1
ATOM 651 O O . ALA A 1 86 ? 13.680 4.650 -14.176 1.00 96.88 86 ALA A O 1
ATOM 652 N N . THR A 1 87 ? 15.686 5.584 -13.891 1.00 97.44 87 THR A N 1
ATOM 653 C CA . THR A 1 87 ? 15.784 6.112 -15.263 1.00 97.44 87 THR A CA 1
ATOM 654 C C . THR A 1 87 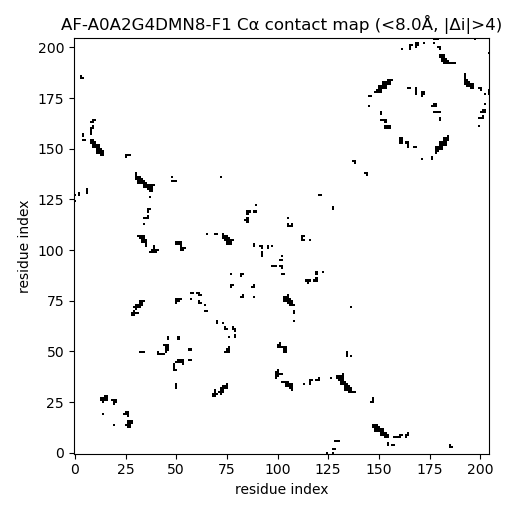? 15.541 5.049 -16.338 1.00 97.44 87 THR A C 1
ATOM 656 O O . THR A 1 87 ? 14.888 5.323 -17.343 1.00 97.44 87 THR A O 1
ATOM 659 N N . GLN A 1 88 ? 16.052 3.828 -16.154 1.00 97.06 88 GLN A N 1
ATOM 660 C CA . GLN A 1 88 ? 15.784 2.727 -17.086 1.00 97.06 88 GLN A CA 1
ATOM 661 C C . GLN A 1 88 ? 14.317 2.290 -17.037 1.00 97.06 88 GLN A C 1
ATOM 663 O O . GLN A 1 88 ? 13.732 1.977 -18.075 1.00 97.06 88 GLN A O 1
ATOM 668 N N . TRP A 1 89 ? 13.715 2.283 -15.848 1.00 96.44 89 TRP A N 1
ATOM 669 C CA . TRP A 1 89 ? 12.292 2.017 -15.686 1.00 96.44 89 TRP A CA 1
ATOM 670 C C . TRP A 1 89 ? 11.445 3.102 -16.357 1.00 96.44 89 TRP A C 1
ATOM 672 O O . TRP A 1 89 ? 10.522 2.761 -17.092 1.00 96.44 89 TRP A O 1
ATOM 682 N N . ASP A 1 90 ? 11.796 4.381 -16.208 1.00 97.31 90 ASP A N 1
ATOM 683 C CA . ASP A 1 90 ? 11.072 5.505 -16.809 1.00 97.31 90 ASP A CA 1
ATOM 684 C C . ASP A 1 90 ? 11.137 5.434 -18.338 1.00 97.31 90 ASP A C 1
ATOM 686 O O . ASP A 1 90 ? 10.117 5.557 -19.019 1.00 97.31 90 ASP A O 1
ATOM 690 N N . GLN A 1 91 ? 12.325 5.154 -18.889 1.00 97.19 91 GLN A N 1
ATOM 691 C CA . GLN A 1 91 ? 12.523 4.914 -20.322 1.00 97.19 91 GLN A CA 1
ATOM 692 C C . GLN A 1 91 ? 11.671 3.741 -20.819 1.00 97.19 91 GLN A C 1
ATOM 694 O O . GLN A 1 91 ? 11.007 3.844 -21.854 1.00 97.19 91 GLN A O 1
ATOM 699 N N . HIS A 1 92 ? 11.647 2.631 -20.075 1.00 94.31 92 HIS A N 1
ATOM 700 C CA . HIS A 1 92 ? 10.801 1.484 -20.397 1.00 94.31 92 HIS A CA 1
ATOM 701 C C . HIS A 1 92 ? 9.317 1.862 -20.366 1.00 94.31 92 HIS A C 1
ATOM 703 O O . HIS A 1 92 ? 8.601 1.607 -21.336 1.00 94.31 92 HIS A O 1
ATOM 709 N N . PHE A 1 93 ? 8.858 2.519 -19.302 1.00 94.81 93 PHE A N 1
ATOM 710 C CA . PHE A 1 93 ? 7.466 2.916 -19.135 1.00 94.81 93 PHE A CA 1
ATOM 711 C C . PHE A 1 93 ? 7.010 3.868 -20.249 1.00 94.81 93 PHE A C 1
ATOM 713 O O . PHE A 1 93 ? 5.933 3.684 -20.819 1.00 94.81 93 PHE A O 1
ATOM 720 N N . GLN A 1 94 ? 7.861 4.809 -20.663 1.00 96.12 94 GLN A N 1
ATOM 721 C CA . GLN A 1 94 ? 7.626 5.649 -21.841 1.00 96.12 94 GLN A CA 1
ATOM 722 C C . GLN A 1 94 ? 7.545 4.824 -23.131 1.00 96.12 94 GLN A C 1
ATOM 724 O O . GLN A 1 94 ? 6.625 5.027 -23.925 1.00 96.12 94 GLN A O 1
ATOM 729 N N . SER A 1 95 ? 8.448 3.857 -23.327 1.00 94.44 95 SER A N 1
ATOM 730 C CA . SER A 1 95 ? 8.489 3.021 -24.539 1.00 94.44 95 SER A CA 1
ATOM 731 C C . SER A 1 95 ? 7.228 2.171 -24.741 1.00 94.44 95 SER A C 1
ATOM 733 O O . SER A 1 95 ? 6.842 1.877 -25.872 1.00 94.44 95 SER A O 1
ATOM 735 N N . VAL A 1 96 ? 6.542 1.809 -23.652 1.00 91.19 96 VAL A N 1
ATOM 736 C CA . VAL A 1 96 ? 5.265 1.080 -23.691 1.00 91.19 96 VAL A CA 1
ATOM 737 C C . VAL A 1 96 ? 4.048 2.010 -23.711 1.00 91.19 96 VAL A C 1
ATOM 739 O O . VAL A 1 96 ? 2.926 1.562 -23.469 1.00 91.19 96 VAL A O 1
ATOM 742 N N . GLY A 1 97 ? 4.251 3.298 -24.006 1.00 93.12 97 GLY A N 1
ATOM 743 C CA . GLY A 1 97 ? 3.194 4.306 -24.083 1.00 93.12 97 GLY A CA 1
ATOM 744 C C . GLY A 1 97 ? 2.593 4.649 -22.723 1.00 93.12 97 GLY A C 1
ATOM 745 O O . GLY A 1 97 ? 1.428 5.031 -22.658 1.00 93.12 97 GLY A O 1
ATOM 746 N N . GLN A 1 98 ? 3.358 4.455 -21.643 1.00 93.38 98 GLN A N 1
ATOM 747 C CA . GLN A 1 98 ? 2.938 4.668 -20.256 1.00 93.38 98 GLN A CA 1
ATOM 748 C C . GLN A 1 98 ? 1.680 3.871 -19.876 1.00 93.38 98 GLN A C 1
ATOM 750 O O . GLN A 1 98 ? 0.860 4.289 -19.057 1.00 93.38 98 GLN A O 1
ATOM 755 N N . GLN A 1 99 ? 1.508 2.707 -20.503 1.00 90.50 99 GLN A N 1
ATOM 756 C CA . GLN A 1 99 ? 0.434 1.780 -20.182 1.00 90.50 99 GLN A CA 1
ATOM 757 C C . GLN A 1 99 ? 0.756 1.107 -18.848 1.00 90.50 99 GLN A C 1
ATOM 759 O O . GLN A 1 99 ? 1.672 0.288 -18.777 1.00 90.50 99 GLN A O 1
ATOM 764 N N . MET A 1 100 ? 0.007 1.438 -17.792 1.00 89.38 100 MET A N 1
ATOM 765 C CA . MET A 1 100 ? 0.311 0.985 -16.426 1.00 89.38 100 MET A CA 1
ATOM 766 C C . MET A 1 100 ? 0.334 -0.546 -16.288 1.00 89.38 100 MET A C 1
ATOM 768 O O . MET A 1 100 ? 1.143 -1.086 -15.552 1.00 89.38 100 MET A O 1
ATOM 772 N N . TYR A 1 101 ? -0.431 -1.286 -17.090 1.00 87.19 101 TYR A N 1
ATOM 773 C CA . TYR A 1 101 ? -0.380 -2.756 -17.110 1.00 87.19 101 TYR A CA 1
ATOM 774 C C . TYR A 1 101 ? 0.858 -3.353 -17.816 1.00 87.19 101 TYR A C 1
ATOM 776 O O . TYR A 1 101 ? 0.976 -4.572 -17.922 1.00 87.19 101 TYR A O 1
ATOM 784 N N . ARG A 1 102 ? 1.764 -2.522 -18.350 1.00 88.44 102 ARG A N 1
ATOM 785 C CA . ARG A 1 102 ? 3.017 -2.922 -19.025 1.00 88.44 102 ARG A CA 1
ATOM 786 C C . ARG A 1 102 ? 4.262 -2.392 -18.316 1.00 88.44 102 ARG A C 1
ATOM 788 O O . ARG A 1 102 ? 5.360 -2.433 -18.865 1.00 88.44 102 ARG A O 1
ATOM 795 N N . GLN A 1 103 ? 4.134 -1.868 -17.109 1.00 91.06 103 GLN A N 1
ATOM 796 C CA . GLN A 1 103 ? 5.313 -1.594 -16.295 1.00 91.06 103 GLN A CA 1
ATOM 797 C C . GLN A 1 103 ? 5.947 -2.910 -15.799 1.00 91.06 103 GLN A C 1
ATOM 799 O O . GLN A 1 103 ? 5.278 -3.943 -15.732 1.00 91.06 103 GLN A O 1
ATOM 804 N N . CYS A 1 104 ? 7.242 -2.892 -15.480 1.00 91.62 104 CYS A N 1
ATOM 805 C CA . CYS A 1 104 ? 7.881 -3.988 -14.747 1.00 91.62 104 CYS A CA 1
ATOM 806 C C . CYS A 1 104 ? 7.770 -3.751 -13.230 1.00 91.62 104 CYS A C 1
ATOM 808 O O . CYS A 1 104 ? 7.629 -2.603 -12.799 1.00 91.62 104 CYS A O 1
ATOM 810 N N . SER A 1 105 ? 7.814 -4.827 -12.439 1.00 93.31 105 SER A N 1
ATOM 811 C CA . SER A 1 105 ? 7.800 -4.768 -10.973 1.00 93.31 105 SER A CA 1
ATOM 812 C C . SER A 1 105 ? 9.205 -4.796 -10.381 1.00 93.31 105 SER A C 1
ATOM 814 O O . SER A 1 105 ? 10.105 -5.466 -10.899 1.00 93.31 105 SER A O 1
ATOM 816 N N . TRP A 1 106 ? 9.370 -4.115 -9.254 1.00 94.25 106 TRP A N 1
ATOM 817 C CA . TRP A 1 106 ? 10.561 -4.207 -8.419 1.00 94.25 106 TRP A CA 1
ATOM 818 C C . TRP A 1 106 ? 10.401 -5.303 -7.366 1.00 94.25 106 TRP A C 1
ATOM 820 O O . TRP A 1 106 ? 9.295 -5.544 -6.877 1.00 94.25 106 TRP A O 1
ATOM 830 N N . ASN A 1 107 ? 11.514 -5.935 -6.995 1.00 91.62 107 ASN A N 1
ATOM 831 C CA . ASN A 1 107 ? 11.567 -6.868 -5.877 1.00 91.62 107 ASN A CA 1
ATOM 832 C C . ASN A 1 107 ? 11.330 -6.123 -4.551 1.00 91.62 107 ASN A C 1
ATOM 834 O O . ASN A 1 107 ? 11.992 -5.118 -4.287 1.00 91.62 107 ASN A O 1
ATOM 838 N N . ILE A 1 108 ? 10.398 -6.612 -3.726 1.00 91.62 108 ILE A N 1
ATOM 839 C CA . ILE A 1 108 ? 10.023 -5.970 -2.460 1.00 91.62 108 ILE A CA 1
ATOM 840 C C . ILE A 1 108 ? 11.145 -5.955 -1.413 1.00 91.62 108 ILE A C 1
ATOM 84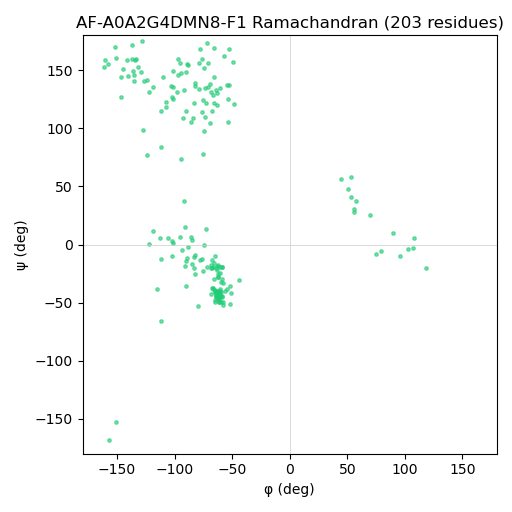2 O O . ILE A 1 108 ? 11.220 -5.006 -0.640 1.00 91.62 108 ILE A O 1
ATOM 846 N N . ASP A 1 109 ? 12.053 -6.929 -1.416 1.00 90.38 109 ASP A N 1
ATOM 847 C CA . ASP A 1 109 ? 13.159 -6.956 -0.444 1.00 90.38 109 ASP A CA 1
ATOM 848 C C . ASP A 1 109 ? 14.387 -6.182 -0.951 1.00 90.38 109 ASP A C 1
ATOM 850 O O . ASP A 1 109 ? 15.389 -6.017 -0.255 1.00 90.38 109 ASP A O 1
ATOM 854 N N . SER A 1 110 ? 14.318 -5.640 -2.171 1.00 89.62 110 SER A N 1
ATOM 855 C CA . SER A 1 110 ? 15.370 -4.794 -2.721 1.00 89.62 110 SER A CA 1
ATOM 856 C C . SER A 1 110 ? 15.201 -3.355 -2.243 1.00 89.62 110 SER A C 1
ATOM 858 O O . SER A 1 110 ? 14.330 -2.625 -2.721 1.00 89.62 110 SER A O 1
ATOM 860 N N . GLN A 1 111 ? 16.096 -2.895 -1.361 1.00 91.69 111 GLN A N 1
ATOM 861 C CA . GLN A 1 111 ? 16.166 -1.477 -0.977 1.00 91.69 111 GLN A CA 1
ATOM 862 C C . GLN A 1 111 ? 16.303 -0.564 -2.207 1.00 91.69 111 GLN A C 1
ATOM 864 O O . GLN A 1 111 ? 15.692 0.501 -2.279 1.00 91.69 111 GLN A O 1
ATOM 869 N N . HIS A 1 112 ? 17.070 -1.003 -3.207 1.00 91.88 112 HIS A N 1
ATOM 870 C CA . HIS A 1 112 ? 17.202 -0.280 -4.468 1.00 91.88 112 HIS A CA 1
ATOM 871 C C . HIS A 1 112 ? 15.892 -0.255 -5.266 1.00 91.88 112 HIS A C 1
ATOM 873 O O . HIS A 1 112 ? 15.538 0.773 -5.834 1.00 91.88 112 HIS A O 1
ATOM 879 N N . GLY A 1 113 ? 15.135 -1.355 -5.256 1.00 93.56 113 GLY A N 1
ATOM 880 C CA . GLY A 1 113 ? 13.794 -1.433 -5.839 1.00 93.56 113 GLY A CA 1
ATOM 881 C C . GLY A 1 113 ? 12.817 -0.424 -5.227 1.00 93.56 113 GLY A C 1
ATOM 882 O O . GLY A 1 113 ? 12.130 0.280 -5.967 1.00 93.56 113 GLY A O 1
ATOM 883 N N . TRP A 1 114 ? 12.809 -0.282 -3.897 1.00 95.12 114 TRP A N 1
ATOM 884 C CA . TRP A 1 114 ? 12.025 0.751 -3.204 1.00 95.12 114 TRP A CA 1
ATOM 885 C C . TRP A 1 114 ? 12.414 2.164 -3.634 1.00 95.12 114 TRP A C 1
ATOM 887 O O . TRP A 1 114 ? 11.545 2.954 -4.002 1.00 95.12 114 TRP A O 1
ATOM 897 N N . ASN A 1 115 ? 13.714 2.468 -3.640 1.00 95.81 115 ASN A N 1
ATOM 898 C CA . ASN A 1 115 ? 14.214 3.780 -4.050 1.00 95.81 115 ASN A CA 1
ATOM 899 C C . ASN A 1 115 ? 13.847 4.096 -5.505 1.00 95.81 115 ASN A C 1
ATOM 901 O O . ASN A 1 115 ? 13.393 5.201 -5.796 1.00 95.81 115 ASN A O 1
ATOM 905 N N . ASN A 1 116 ? 13.990 3.122 -6.409 1.00 95.69 116 ASN A N 1
ATOM 906 C CA . ASN A 1 116 ? 13.621 3.296 -7.809 1.00 95.69 116 ASN A CA 1
ATOM 907 C C . ASN A 1 116 ? 12.115 3.502 -7.982 1.00 95.69 116 ASN A C 1
ATOM 909 O O . ASN A 1 116 ? 11.712 4.348 -8.771 1.00 95.69 116 ASN A O 1
ATOM 913 N N . MET A 1 117 ? 11.281 2.761 -7.245 1.00 94.88 117 MET A N 1
ATOM 914 C CA . MET A 1 117 ? 9.832 2.935 -7.314 1.00 94.88 117 MET A CA 1
ATOM 915 C C . MET A 1 117 ? 9.400 4.330 -6.882 1.00 94.88 117 MET A C 1
ATOM 917 O O . MET A 1 117 ? 8.596 4.954 -7.572 1.00 94.88 117 MET A O 1
ATOM 921 N N . ILE A 1 118 ? 9.953 4.814 -5.767 1.00 93.62 118 ILE A N 1
ATOM 922 C CA . ILE A 1 118 ? 9.669 6.154 -5.251 1.00 93.62 118 ILE A CA 1
ATOM 923 C C . ILE A 1 118 ? 10.110 7.205 -6.274 1.00 93.62 118 ILE A C 1
ATOM 925 O O . ILE A 1 118 ? 9.312 8.072 -6.619 1.00 93.62 118 ILE A O 1
ATOM 929 N N . ALA A 1 119 ? 11.330 7.089 -6.810 1.00 94.00 119 ALA A N 1
ATOM 930 C CA . ALA A 1 119 ? 11.867 8.030 -7.792 1.00 94.00 119 ALA A CA 1
ATOM 931 C C . ALA A 1 119 ? 11.029 8.080 -9.083 1.00 94.00 119 ALA A C 1
ATOM 933 O O . ALA A 1 119 ? 10.592 9.152 -9.491 1.00 94.00 119 ALA A O 1
ATOM 934 N N . SER A 1 120 ? 10.704 6.926 -9.676 1.00 93.50 120 SER A N 1
ATOM 935 C CA . SER A 1 120 ? 9.870 6.850 -10.886 1.00 93.50 120 SER A CA 1
ATOM 936 C C . SER A 1 120 ? 8.452 7.398 -10.690 1.00 93.50 120 SER A C 1
ATOM 938 O O . SER A 1 120 ? 7.744 7.695 -11.659 1.00 93.50 120 SER A O 1
ATOM 940 N N . ARG A 1 121 ? 7.993 7.533 -9.440 1.00 89.94 121 ARG A N 1
ATOM 941 C CA . ARG A 1 121 ? 6.668 8.079 -9.144 1.00 89.94 121 ARG A CA 1
ATOM 942 C C . ARG A 1 121 ? 6.588 9.602 -9.321 1.00 89.94 121 ARG A C 1
ATOM 944 O O . ARG A 1 121 ? 5.501 10.142 -9.555 1.00 89.94 121 ARG A O 1
ATOM 951 N N . ASP A 1 122 ? 7.719 10.294 -9.247 1.00 86.69 122 ASP A N 1
ATOM 952 C CA . ASP A 1 122 ? 7.771 11.750 -9.390 1.00 86.69 122 ASP A CA 1
ATOM 953 C C . ASP A 1 122 ? 7.779 12.199 -10.862 1.00 86.69 122 ASP A C 1
ATOM 955 O O . ASP A 1 122 ? 7.251 13.270 -11.179 1.00 86.69 122 ASP A O 1
ATOM 959 N N . ASP A 1 123 ? 8.247 11.339 -11.771 1.00 89.75 123 ASP A N 1
ATOM 960 C CA . ASP A 1 123 ? 8.499 11.676 -13.179 1.00 89.75 123 ASP A CA 1
ATOM 961 C C . ASP A 1 123 ? 7.267 11.610 -14.100 1.00 89.75 123 ASP A C 1
ATOM 963 O O . ASP A 1 123 ? 7.308 12.114 -15.227 1.00 89.75 123 ASP A O 1
ATOM 967 N N . PHE A 1 124 ? 6.134 11.057 -13.640 1.00 90.50 124 PHE A N 1
ATOM 968 C CA . PHE A 1 124 ? 4.902 10.972 -14.443 1.00 90.50 124 PHE A CA 1
ATOM 969 C C . PHE A 1 124 ? 3.681 11.619 -13.756 1.00 90.50 124 PHE A C 1
ATOM 971 O O . PHE A 1 124 ? 2.782 10.921 -13.273 1.00 90.50 124 PHE A O 1
ATOM 978 N N . PRO A 1 125 ? 3.580 12.965 -13.756 1.00 86.50 125 PRO A N 1
ATOM 979 C CA . PRO A 1 125 ? 2.502 13.719 -13.104 1.00 86.50 125 PRO A CA 1
ATOM 980 C C . PRO A 1 125 ? 1.075 13.290 -13.472 1.00 86.50 125 PRO A C 1
ATOM 982 O O . PRO A 1 125 ? 0.187 13.286 -12.622 1.00 86.50 125 PRO A O 1
ATOM 985 N N . GLN A 1 126 ? 0.848 12.891 -14.722 1.00 87.81 126 GLN A N 1
ATOM 986 C CA . GLN A 1 126 ? -0.432 12.394 -15.235 1.00 87.81 126 GLN A CA 1
ATOM 987 C C . GLN A 1 126 ? -0.928 11.134 -14.511 1.00 87.81 126 GLN A C 1
ATOM 989 O O . GLN A 1 126 ? -2.135 10.906 -14.443 1.00 87.81 126 GLN A O 1
ATOM 994 N N . HIS A 1 127 ? -0.019 10.360 -13.912 1.00 89.38 127 HIS A N 1
ATOM 995 C CA . HIS A 1 127 ? -0.331 9.151 -13.149 1.00 89.38 127 HIS A CA 1
ATOM 996 C C . HIS A 1 127 ? -0.307 9.387 -11.633 1.00 89.38 127 HIS A C 1
ATOM 998 O O . HIS A 1 127 ? -0.597 8.480 -10.863 1.00 89.38 127 HIS A O 1
ATOM 1004 N N . GLN A 1 128 ? -0.054 10.610 -11.150 1.00 84.75 128 GLN A N 1
ATOM 1005 C CA . GLN A 1 128 ? -0.004 10.871 -9.700 1.00 84.75 128 GLN A CA 1
ATOM 1006 C C . GLN A 1 128 ? -1.342 10.627 -8.989 1.00 84.75 128 GLN A C 1
ATOM 1008 O O . GLN A 1 128 ? -1.345 10.373 -7.785 1.00 84.75 128 GLN A O 1
ATOM 1013 N N . SER A 1 129 ? -2.458 10.662 -9.729 1.00 84.25 129 SER A N 1
ATOM 1014 C CA . SER A 1 129 ? -3.803 10.410 -9.199 1.00 84.25 129 SER A CA 1
ATOM 1015 C C . SER A 1 129 ? -4.127 8.932 -8.942 1.00 84.25 129 SER A C 1
ATOM 1017 O O . SER A 1 129 ? -5.119 8.654 -8.261 1.00 84.25 129 SER A O 1
ATOM 1019 N N . VAL A 1 130 ? -3.306 8.002 -9.448 1.00 86.88 130 VAL A N 1
ATOM 1020 C CA . VAL A 1 130 ? -3.425 6.563 -9.176 1.00 86.88 130 VAL A CA 1
ATOM 1021 C C . VAL A 1 130 ? -2.477 6.129 -8.052 1.00 86.88 130 VAL A C 1
ATOM 1023 O O . VAL A 1 130 ? -1.516 6.822 -7.706 1.00 86.88 130 VAL A O 1
ATOM 1026 N N . TRP A 1 131 ? -2.774 4.991 -7.427 1.00 89.94 131 TRP A N 1
ATOM 1027 C CA . TRP A 1 131 ? -1.973 4.439 -6.333 1.00 89.94 131 TRP A CA 1
ATOM 1028 C C . TRP A 1 131 ? -0.719 3.730 -6.857 1.00 89.94 131 TRP A C 1
ATOM 1030 O O . TRP A 1 131 ? -0.688 3.279 -7.999 1.00 89.94 131 TRP A O 1
ATOM 1040 N N . ASN A 1 132 ? 0.307 3.630 -6.011 1.00 92.06 132 ASN A N 1
ATOM 1041 C CA . ASN A 1 132 ? 1.342 2.608 -6.155 1.00 92.06 132 ASN A CA 1
ATOM 1042 C C . ASN A 1 132 ? 0.772 1.258 -5.708 1.00 92.06 132 ASN A C 1
ATOM 1044 O O . ASN A 1 132 ? -0.106 1.214 -4.845 1.00 92.06 132 ASN A O 1
ATOM 1048 N N . GLU A 1 133 ? 1.281 0.158 -6.248 1.00 93.06 133 GLU A N 1
ATOM 1049 C CA . GLU A 1 133 ? 0.739 -1.171 -5.964 1.00 93.06 133 GLU A CA 1
ATOM 1050 C C . GLU A 1 133 ? 1.790 -2.066 -5.310 1.00 93.06 133 GLU A C 1
ATOM 1052 O O . GLU A 1 133 ? 2.941 -2.106 -5.737 1.00 93.06 133 GLU A O 1
ATOM 1057 N N . ILE A 1 134 ? 1.391 -2.787 -4.264 1.00 93.88 134 ILE A N 1
ATOM 1058 C CA . ILE A 1 134 ? 2.216 -3.786 -3.581 1.00 93.88 134 ILE A CA 1
ATOM 1059 C C . ILE A 1 134 ? 1.472 -5.112 -3.638 1.00 93.88 134 ILE A C 1
ATOM 1061 O O . ILE A 1 134 ? 0.285 -5.176 -3.312 1.00 93.88 134 ILE A O 1
ATOM 1065 N N . LEU A 1 135 ? 2.175 -6.167 -4.042 1.00 92.19 135 LEU A N 1
ATOM 1066 C CA . LEU A 1 135 ? 1.602 -7.495 -4.198 1.00 92.19 135 LEU A CA 1
ATOM 1067 C C . LEU A 1 135 ? 1.994 -8.349 -3.007 1.00 92.19 135 LEU A C 1
ATOM 1069 O O . LEU A 1 135 ? 3.172 -8.509 -2.681 1.00 92.19 135 LEU A O 1
ATOM 1073 N N . LEU A 1 136 ? 0.971 -8.923 -2.388 1.00 91.00 136 LEU A N 1
ATOM 1074 C CA . LEU A 1 136 ? 1.083 -9.794 -1.237 1.00 91.00 136 LEU A CA 1
ATOM 1075 C C . LEU A 1 136 ? 0.412 -11.135 -1.547 1.00 91.00 136 LEU A C 1
ATOM 1077 O O . LEU A 1 136 ? -0.641 -11.200 -2.179 1.00 91.00 136 LEU A O 1
ATOM 1081 N N . ASN A 1 137 ? 1.014 -12.217 -1.075 1.00 87.50 137 ASN A N 1
ATOM 1082 C CA . ASN A 1 137 ? 0.434 -13.545 -1.101 1.00 87.50 137 ASN A CA 1
ATOM 1083 C C . ASN A 1 137 ? -0.764 -13.651 -0.140 1.00 87.50 137 ASN A C 1
ATOM 1085 O O . ASN A 1 137 ? -0.691 -13.229 1.012 1.00 87.50 137 ASN A O 1
ATOM 1089 N N . ASN A 1 138 ? -1.836 -14.316 -0.574 1.00 85.88 138 ASN A N 1
ATOM 1090 C CA . ASN A 1 138 ? -2.981 -14.611 0.289 1.00 85.88 138 ASN A CA 1
ATOM 1091 C C . ASN A 1 138 ? -2.629 -15.736 1.273 1.00 85.88 138 ASN A C 1
ATOM 1093 O O . ASN A 1 138 ? -2.698 -16.917 0.926 1.00 85.88 138 ASN A O 1
ATOM 1097 N N . LEU A 1 139 ? -2.251 -15.388 2.504 1.00 83.69 139 LEU A N 1
ATOM 1098 C CA . LEU A 1 139 ? -1.959 -16.379 3.542 1.00 83.69 139 LEU A CA 1
ATOM 1099 C C . LEU A 1 139 ? -3.230 -17.147 3.923 1.00 83.69 139 LEU A C 1
ATOM 1101 O O . LEU A 1 139 ? -4.240 -16.552 4.302 1.00 83.69 139 LEU A O 1
ATOM 1105 N N . GLY A 1 140 ? -3.172 -18.473 3.771 1.00 84.00 140 GLY A N 1
ATOM 1106 C CA . GLY A 1 140 ? -4.296 -19.381 4.010 1.00 84.00 140 GLY A CA 1
ATOM 1107 C C . GLY A 1 140 ? -5.397 -19.384 2.935 1.00 84.00 140 GLY A C 1
ATOM 1108 O O . GLY A 1 140 ? -6.236 -20.272 2.913 1.00 84.00 140 GLY A O 1
ATOM 1109 N N . GLY A 1 141 ? -5.346 -18.467 1.964 1.00 83.94 141 GLY A N 1
ATOM 1110 C CA . GLY A 1 141 ? -6.507 -18.122 1.132 1.00 83.94 141 GLY A CA 1
ATOM 1111 C C . GLY A 1 141 ? -7.099 -16.753 1.480 1.00 83.94 141 GLY A C 1
ATOM 1112 O O . GLY A 1 141 ? -7.972 -16.266 0.765 1.00 83.94 141 GLY A O 1
ATOM 1113 N N . GLY A 1 142 ? -6.553 -16.086 2.503 1.00 85.94 142 GLY A N 1
ATOM 1114 C CA . GLY A 1 142 ? -6.896 -14.728 2.928 1.00 85.94 142 GLY A CA 1
ATOM 1115 C C . GLY A 1 142 ? -7.442 -14.663 4.354 1.00 85.94 142 GLY A C 1
ATOM 1116 O O . GLY A 1 142 ? -7.363 -13.620 4.994 1.00 85.94 142 GLY A O 1
ATOM 1117 N N . GLU A 1 143 ? -7.927 -15.773 4.899 1.00 88.75 143 GLU A N 1
ATOM 1118 C CA . GLU A 1 143 ? -8.497 -15.874 6.244 1.00 88.75 143 GLU A CA 1
ATOM 1119 C C . GLU A 1 143 ? -7.469 -15.689 7.364 1.00 88.75 143 GLU A C 1
ATOM 1121 O O . GLU A 1 143 ? -7.844 -15.373 8.490 1.00 88.75 143 GLU A O 1
ATOM 1126 N N . GLN A 1 144 ? -6.172 -15.826 7.070 1.00 89.44 144 GLN A N 1
ATOM 1127 C CA . GLN A 1 144 ? -5.109 -15.554 8.041 1.00 89.44 144 GLN A CA 1
ATOM 1128 C C . GLN A 1 144 ? -4.636 -14.101 8.033 1.00 89.44 144 GLN A C 1
ATOM 1130 O O . GLN A 1 144 ? -3.909 -13.703 8.941 1.00 89.44 144 GLN A O 1
ATOM 1135 N N . MET A 1 145 ? -5.027 -13.308 7.034 1.00 90.81 145 MET A N 1
ATOM 1136 C CA . MET A 1 145 ? -4.627 -11.905 6.916 1.00 90.81 145 MET A CA 1
ATOM 1137 C C . MET A 1 145 ? -5.151 -10.994 8.036 1.00 90.81 145 MET A C 1
ATOM 1139 O O . MET A 1 145 ? -4.381 -10.146 8.492 1.00 90.81 145 MET A O 1
ATOM 1143 N N . PRO A 1 146 ? -6.399 -11.149 8.527 1.00 92.62 146 PRO A N 1
ATOM 1144 C CA . PRO A 1 146 ? -6.969 -10.272 9.546 1.00 92.62 146 PRO A CA 1
ATOM 1145 C C . PRO A 1 146 ? -6.082 -10.070 10.782 1.00 92.62 146 PRO A C 1
ATOM 1147 O O . PRO A 1 146 ? -5.911 -8.939 11.226 1.00 92.62 146 PRO A O 1
ATOM 1150 N N . LYS A 1 147 ? -5.428 -11.115 11.303 1.00 92.62 147 LYS A N 1
ATOM 1151 C CA . LYS A 1 147 ? -4.602 -11.013 12.527 1.00 92.62 147 LYS A CA 1
ATOM 1152 C C . LYS A 1 147 ? -3.448 -9.998 12.434 1.00 92.62 147 LYS A C 1
ATOM 1154 O O . LYS A 1 147 ? -2.943 -9.545 13.462 1.00 92.62 147 LYS A O 1
ATOM 1159 N N . TYR A 1 148 ? -3.052 -9.628 11.216 1.00 94.88 148 TYR A N 1
ATOM 1160 C CA . TYR A 1 148 ? -1.986 -8.668 10.944 1.00 94.88 148 TYR A CA 1
ATOM 1161 C C . TYR A 1 148 ? -2.473 -7.227 10.751 1.00 94.88 148 TYR A C 1
ATOM 1163 O O . TYR A 1 148 ? -1.650 -6.327 10.605 1.00 94.88 148 TYR A O 1
ATOM 1171 N N . ILE A 1 149 ? -3.783 -6.973 10.738 1.00 95.50 149 ILE A N 1
ATOM 1172 C CA . ILE A 1 149 ? -4.316 -5.610 10.653 1.00 95.50 149 ILE A CA 1
ATOM 1173 C C . ILE A 1 149 ? -4.156 -4.938 12.020 1.00 95.50 149 ILE A C 1
ATOM 1175 O O . ILE A 1 149 ? -4.614 -5.454 13.040 1.00 95.50 149 ILE A O 1
ATOM 1179 N N . ALA A 1 150 ? -3.494 -3.783 12.035 1.00 96.00 150 ALA A N 1
ATOM 1180 C CA . ALA A 1 150 ? -3.275 -2.981 13.235 1.00 96.00 150 ALA A CA 1
ATOM 1181 C C . ALA A 1 150 ? -4.390 -1.957 13.465 1.00 96.00 150 ALA A C 1
ATOM 1183 O O . ALA A 1 150 ? -4.750 -1.696 14.607 1.00 96.00 150 ALA A O 1
ATOM 1184 N N . ALA A 1 151 ? -4.932 -1.384 12.390 1.00 97.06 151 ALA A N 1
ATOM 1185 C CA . ALA A 1 151 ? -5.998 -0.391 12.437 1.00 97.06 151 ALA A CA 1
ATOM 1186 C C . ALA A 1 151 ? -6.713 -0.299 11.085 1.00 97.06 151 ALA A C 1
ATOM 1188 O O . ALA A 1 151 ? -6.137 -0.618 10.041 1.00 97.06 151 ALA A O 1
ATOM 1189 N N . TYR A 1 152 ? -7.936 0.220 11.093 1.00 98.38 152 TYR A N 1
ATOM 1190 C CA . TYR A 1 152 ? -8.539 0.820 9.905 1.00 98.38 152 TYR A CA 1
ATOM 1191 C C . TYR A 1 152 ? -8.315 2.327 9.920 1.00 98.38 152 TYR A C 1
ATOM 1193 O O . TYR A 1 152 ? -8.151 2.933 10.976 1.00 98.38 152 TYR A O 1
ATOM 1201 N N . PHE A 1 153 ? -8.341 2.957 8.754 1.00 98.31 153 PHE A N 1
ATOM 1202 C CA . PHE A 1 153 ? -8.315 4.410 8.659 1.00 98.31 153 PHE A CA 1
ATOM 1203 C C . PHE A 1 153 ? -9.295 4.925 7.619 1.00 98.31 153 PHE A C 1
ATOM 1205 O O . PHE A 1 153 ? -9.691 4.196 6.708 1.00 98.31 153 PHE A O 1
ATOM 1212 N N . TYR A 1 154 ? -9.663 6.197 7.737 1.00 98.44 154 TYR A N 1
ATOM 1213 C CA . TYR A 1 154 ? -10.433 6.891 6.713 1.00 98.44 154 TYR A CA 1
ATOM 1214 C C . TYR A 1 154 ? -9.888 8.282 6.423 1.00 98.44 154 TYR A C 1
ATOM 1216 O O . TYR A 1 154 ? -9.416 8.976 7.319 1.00 98.44 154 TYR A O 1
ATOM 1224 N N . ASP A 1 155 ? -9.990 8.688 5.162 1.00 96.56 155 ASP A N 1
ATOM 1225 C CA . ASP A 1 155 ? -9.654 10.037 4.721 1.00 96.56 155 ASP A CA 1
ATOM 1226 C C . ASP A 1 155 ? -10.775 10.996 5.138 1.00 96.56 155 ASP A C 1
ATOM 1228 O O . ASP A 1 155 ? -11.904 10.897 4.649 1.00 96.56 155 ASP A O 1
ATOM 1232 N N . VAL A 1 156 ? -10.473 11.927 6.049 1.00 96.19 156 VAL A N 1
ATOM 1233 C CA . VAL A 1 156 ? -11.469 12.872 6.585 1.00 96.19 156 VAL A CA 1
ATOM 1234 C C . VAL A 1 156 ? -12.028 13.813 5.517 1.00 96.19 156 VAL A C 1
ATOM 1236 O O . VAL A 1 156 ? -13.110 14.366 5.698 1.00 96.19 156 VAL A O 1
ATOM 1239 N N . SER A 1 157 ? -11.320 13.980 4.395 1.00 94.19 157 SER A N 1
ATOM 1240 C CA . SER A 1 157 ? -11.763 14.804 3.269 1.00 94.19 157 SER A CA 1
ATOM 1241 C C . SER A 1 157 ? -12.741 14.078 2.337 1.00 94.19 157 SER A C 1
ATOM 1243 O O . SER A 1 157 ? -13.329 14.703 1.451 1.00 94.19 157 SER A O 1
ATOM 1245 N N . LYS A 1 158 ? -12.945 12.763 2.518 1.00 94.88 158 LYS A N 1
ATOM 1246 C CA . LYS A 1 158 ? -13.793 11.944 1.647 1.00 94.88 158 LYS A CA 1
ATOM 1247 C C . LYS A 1 158 ? -15.107 11.549 2.300 1.00 94.88 158 LYS A C 1
ATOM 1249 O O . LYS A 1 158 ? -15.157 10.846 3.311 1.00 94.88 158 LYS A O 1
ATOM 1254 N N . ALA A 1 159 ? -16.195 11.919 1.629 1.00 96.12 159 ALA A N 1
ATOM 1255 C CA . ALA A 1 159 ? -17.529 11.452 1.967 1.00 96.12 159 ALA A CA 1
ATOM 1256 C C . ALA A 1 159 ? -17.578 9.915 2.054 1.00 96.12 159 ALA A C 1
ATOM 1258 O O . ALA A 1 159 ? -17.007 9.204 1.227 1.00 96.12 159 ALA A O 1
ATOM 1259 N N . GLY A 1 160 ? -18.261 9.408 3.080 1.00 97.19 160 GLY A N 1
ATOM 1260 C CA . GLY A 1 160 ? -18.420 7.972 3.318 1.00 97.19 160 GLY A CA 1
ATOM 1261 C C . GLY A 1 160 ? -17.220 7.268 3.966 1.00 97.19 160 GLY A C 1
ATOM 1262 O O . GLY A 1 160 ? -17.366 6.105 4.335 1.00 97.19 160 GLY A O 1
ATOM 1263 N N . GLY A 1 161 ? -16.077 7.937 4.173 1.00 97.88 161 GLY A N 1
ATOM 1264 C CA . GLY A 1 161 ? -14.879 7.319 4.760 1.00 97.88 161 GLY A CA 1
ATOM 1265 C C . GLY A 1 161 ? -15.115 6.710 6.141 1.00 97.88 161 GLY A C 1
ATOM 1266 O O . GLY A 1 161 ? -14.873 5.520 6.337 1.00 97.88 161 GLY A O 1
ATOM 1267 N N . LEU A 1 162 ? -15.678 7.485 7.073 1.00 98.56 162 LEU A N 1
ATOM 1268 C CA . LEU A 1 162 ? -15.986 6.990 8.419 1.00 98.56 162 LEU A CA 1
ATOM 1269 C C . LEU A 1 162 ? -16.986 5.824 8.393 1.00 98.56 162 LEU A C 1
ATOM 1271 O O . LEU A 1 162 ? -16.821 4.846 9.117 1.00 98.56 162 LEU A O 1
ATOM 1275 N N . ALA A 1 163 ? -18.012 5.900 7.540 1.00 98.62 163 ALA A N 1
ATOM 1276 C CA . ALA A 1 163 ? -18.999 4.830 7.409 1.00 98.62 163 ALA A CA 1
ATOM 1277 C C . ALA A 1 163 ? -18.358 3.525 6.903 1.00 98.62 163 ALA A C 1
ATOM 1279 O O . ALA A 1 163 ? -18.653 2.452 7.432 1.00 98.62 163 ALA A O 1
ATOM 1280 N N . ALA A 1 164 ? -17.442 3.616 5.932 1.00 98.44 164 ALA A N 1
ATOM 1281 C CA . ALA A 1 164 ? -16.678 2.473 5.442 1.00 98.44 164 ALA A CA 1
ATOM 1282 C C . ALA A 1 164 ? -15.758 1.890 6.530 1.00 98.44 164 ALA A C 1
ATOM 1284 O O . ALA A 1 164 ? -15.799 0.685 6.771 1.00 98.44 164 ALA A O 1
ATOM 1285 N N . ALA A 1 165 ? -14.999 2.730 7.243 1.00 98.56 165 ALA A N 1
ATOM 1286 C CA . ALA A 1 165 ? -14.097 2.273 8.303 1.00 98.56 165 ALA A CA 1
ATOM 1287 C C . ALA A 1 165 ? -14.849 1.598 9.463 1.00 98.56 165 ALA A C 1
ATOM 1289 O O . ALA A 1 165 ? -14.430 0.546 9.939 1.00 98.56 165 ALA A O 1
ATOM 1290 N N . ARG A 1 166 ? -16.012 2.136 9.857 1.00 98.62 166 ARG A N 1
ATOM 1291 C CA . ARG A 1 166 ? -16.907 1.504 10.841 1.00 98.62 166 ARG A CA 1
ATOM 1292 C C . ARG A 1 166 ? -17.418 0.147 10.371 1.00 98.62 166 ARG A C 1
ATOM 1294 O O . ARG A 1 166 ? -17.440 -0.797 11.154 1.00 98.62 166 ARG A O 1
ATOM 1301 N N . ASN A 1 167 ? -17.786 0.018 9.095 1.00 98.44 167 ASN A N 1
ATOM 1302 C CA . ASN A 1 167 ? -18.193 -1.271 8.531 1.00 98.44 167 ASN A CA 1
ATOM 1303 C C . ASN A 1 167 ? -17.058 -2.305 8.603 1.00 98.44 167 ASN A C 1
ATOM 1305 O O . ASN A 1 167 ? -17.296 -3.450 8.989 1.00 98.44 167 ASN A O 1
ATOM 1309 N N . PHE A 1 168 ? -15.828 -1.899 8.272 1.00 97.88 168 PHE A N 1
ATOM 1310 C CA . PHE A 1 168 ? -14.654 -2.763 8.382 1.00 97.88 168 PHE A CA 1
ATOM 1311 C C . PHE A 1 168 ? -14.380 -3.174 9.830 1.00 97.88 168 PHE A C 1
ATOM 1313 O O . PHE A 1 168 ? -14.215 -4.361 10.100 1.00 97.88 168 PHE A O 1
ATOM 1320 N N . GLN A 1 169 ? -14.419 -2.226 10.769 1.00 98.44 169 GLN A N 1
ATOM 1321 C CA . GLN A 1 169 ? -14.206 -2.496 12.190 1.00 98.44 169 GLN A CA 1
ATOM 1322 C C . GLN A 1 169 ? -15.240 -3.478 12.758 1.00 98.44 169 GLN A C 1
ATOM 1324 O O . GLN A 1 169 ? -14.860 -4.420 13.445 1.00 98.44 169 GLN A O 1
ATOM 1329 N N . VAL A 1 170 ? -16.528 -3.321 12.430 1.00 98.38 170 VAL A N 1
ATOM 1330 C CA . VAL A 1 170 ? -17.580 -4.256 12.873 1.00 98.38 170 VAL A CA 1
ATOM 1331 C C . VAL A 1 170 ? -17.337 -5.666 12.331 1.00 98.38 170 VAL A C 1
ATOM 1333 O O . VAL A 1 170 ? -17.407 -6.635 13.082 1.00 98.38 170 VAL A O 1
ATOM 1336 N N . LYS A 1 171 ? -17.008 -5.804 11.038 1.00 96.69 171 LYS A N 1
ATOM 1337 C CA . LYS A 1 171 ? -16.684 -7.113 10.440 1.00 96.69 171 LYS A CA 1
ATOM 1338 C C . LYS A 1 171 ? -15.486 -7.769 11.121 1.00 96.69 171 LYS A C 1
ATOM 1340 O O . LYS A 1 171 ? -15.499 -8.970 11.364 1.00 96.69 171 LYS A O 1
ATOM 1345 N N . MET A 1 172 ? -14.476 -6.967 11.434 1.00 96.00 172 MET A N 1
ATOM 1346 C CA . MET A 1 172 ? -13.247 -7.410 12.076 1.00 96.00 172 MET A CA 1
ATOM 1347 C C . MET A 1 172 ? -13.484 -7.866 13.520 1.00 96.00 172 MET A C 1
ATOM 1349 O O . MET A 1 172 ? -13.028 -8.937 13.915 1.00 96.00 172 MET A O 1
ATOM 1353 N N . ASN A 1 173 ? -14.296 -7.115 14.266 1.00 97.38 173 ASN A N 1
ATOM 1354 C CA . ASN A 1 173 ? -14.702 -7.466 15.622 1.00 97.38 173 ASN A CA 1
ATOM 1355 C C . ASN A 1 173 ? -15.532 -8.758 15.659 1.00 97.38 173 ASN A C 1
ATOM 1357 O O . ASN A 1 173 ? -15.263 -9.628 16.482 1.00 97.38 173 ASN A O 1
ATOM 1361 N N . ASN A 1 174 ? -16.452 -8.943 14.706 1.00 96.50 174 ASN A N 1
ATOM 1362 C CA . ASN A 1 174 ? -17.210 -10.191 14.558 1.00 96.50 174 ASN A CA 1
ATOM 1363 C C . ASN A 1 174 ? -16.316 -11.404 14.239 1.00 96.50 174 ASN A C 1
ATOM 1365 O O . ASN A 1 174 ? -16.691 -12.533 14.544 1.00 96.50 174 ASN A O 1
ATOM 1369 N N . ALA A 1 175 ? -15.143 -11.183 13.639 1.00 94.25 175 ALA A N 1
ATOM 1370 C CA . ALA A 1 175 ? -14.125 -12.209 13.410 1.00 94.25 175 ALA A CA 1
ATOM 1371 C C . ALA A 1 175 ? -13.189 -12.421 14.620 1.00 94.25 175 ALA A C 1
ATOM 1373 O O . ALA A 1 175 ? -12.246 -13.203 14.529 1.00 94.25 175 ALA A O 1
ATOM 1374 N N . GLY A 1 176 ? -13.439 -11.745 15.746 1.00 94.94 176 GLY A N 1
ATOM 1375 C CA . GLY A 1 176 ? -12.664 -11.874 16.982 1.00 94.94 176 GLY A CA 1
ATOM 1376 C C . GLY A 1 176 ? -11.473 -10.921 17.098 1.00 94.94 176 GLY A C 1
ATOM 1377 O O . GLY A 1 176 ? -10.671 -11.067 18.017 1.00 94.94 176 GLY A O 1
ATOM 1378 N 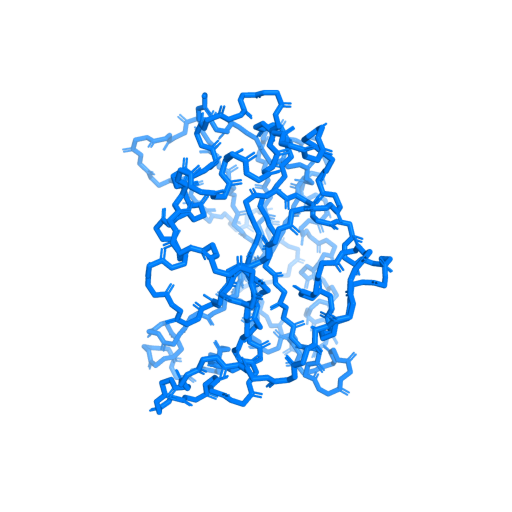N . TYR A 1 177 ? -11.345 -9.939 16.202 1.00 93.94 177 TYR A N 1
ATOM 1379 C CA . TYR A 1 177 ? -10.236 -8.986 16.202 1.00 93.94 177 TYR A CA 1
ATOM 1380 C C . TYR A 1 177 ? -10.722 -7.583 16.566 1.00 93.94 177 TYR A C 1
ATOM 1382 O O . TYR A 1 177 ? -11.476 -6.957 15.817 1.00 93.94 177 TYR A O 1
ATOM 1390 N N . ASN A 1 178 ? -10.265 -7.057 17.704 1.00 94.88 178 ASN A N 1
ATOM 1391 C CA . ASN A 1 178 ? -10.519 -5.668 18.072 1.00 94.88 178 ASN A CA 1
ATOM 1392 C C . ASN A 1 178 ? -9.400 -4.770 17.531 1.00 94.88 178 ASN A C 1
ATOM 1394 O O . ASN A 1 178 ? -8.247 -4.923 17.929 1.00 94.88 178 ASN A O 1
ATOM 1398 N N . VAL A 1 179 ? -9.733 -3.874 16.600 1.00 95.56 179 VAL A N 1
ATOM 1399 C CA . VAL A 1 179 ? -8.778 -2.940 15.987 1.00 95.56 179 VAL A CA 1
ATOM 1400 C C . VAL A 1 179 ? -9.375 -1.531 15.922 1.00 95.56 179 VAL A C 1
ATOM 1402 O O . VAL A 1 179 ? -10.563 -1.393 15.599 1.00 95.56 179 VAL A O 1
ATOM 1405 N N . PRO A 1 180 ? -8.582 -0.477 16.174 1.00 97.94 180 PRO A N 1
ATOM 1406 C CA . PRO A 1 180 ? -9.076 0.893 16.175 1.00 97.94 180 PRO A CA 1
ATOM 1407 C C . PRO A 1 180 ? -9.288 1.442 14.763 1.00 97.94 180 PRO A C 1
ATOM 1409 O O . PRO A 1 180 ? -8.698 0.983 13.781 1.00 97.94 180 PRO A O 1
ATOM 1412 N N . ILE A 1 181 ? -10.114 2.484 14.680 1.00 98.75 181 ILE A N 1
ATOM 1413 C CA . ILE A 1 181 ? -10.221 3.380 13.528 1.00 98.75 181 ILE A CA 1
ATOM 1414 C C . ILE A 1 181 ? -9.389 4.636 13.795 1.00 98.75 181 ILE A C 1
ATOM 1416 O O . ILE A 1 181 ? -9.547 5.277 14.837 1.00 98.75 181 ILE A O 1
ATOM 1420 N N . LEU A 1 182 ? -8.563 5.020 12.823 1.00 98.31 182 LEU A N 1
ATOM 1421 C CA . LEU A 1 182 ? -7.796 6.263 12.807 1.00 98.31 182 LEU A CA 1
ATOM 1422 C C . LEU A 1 182 ? -8.332 7.230 11.742 1.00 98.31 182 LEU A C 1
ATOM 1424 O O . LEU A 1 182 ? -8.723 6.838 10.640 1.00 98.31 182 LEU A O 1
ATOM 1428 N N . ARG A 1 183 ? -8.308 8.524 12.048 1.00 97.81 183 ARG A N 1
ATOM 1429 C CA . ARG A 1 183 ? -8.520 9.594 11.067 1.00 97.81 183 ARG A CA 1
ATOM 1430 C C . ARG A 1 183 ? -7.244 9.802 10.277 1.00 97.81 183 ARG A C 1
ATOM 1432 O O . ARG A 1 183 ? -6.200 9.944 10.897 1.00 97.81 183 ARG A O 1
ATOM 1439 N N . LEU A 1 184 ? -7.340 9.904 8.957 1.00 96.75 184 LEU A N 1
ATOM 1440 C CA . LEU A 1 184 ? -6.265 10.362 8.082 1.00 96.75 184 LEU A CA 1
ATOM 1441 C C . LEU A 1 184 ? -6.590 11.769 7.571 1.00 96.75 184 LEU A C 1
ATOM 1443 O O . LEU A 1 184 ? -7.590 11.960 6.878 1.00 96.75 184 LEU A O 1
ATOM 1447 N N . ASN A 1 185 ? -5.745 12.745 7.900 1.00 94.31 185 ASN A N 1
ATOM 1448 C CA . ASN A 1 185 ? -5.903 14.139 7.503 1.00 94.31 185 ASN A CA 1
ATOM 1449 C C . ASN A 1 185 ? -4.641 14.687 6.821 1.00 94.31 185 ASN A C 1
ATOM 1451 O O . ASN A 1 185 ? -3.714 15.156 7.480 1.00 94.31 185 ASN A O 1
ATOM 1455 N N . PHE A 1 186 ? -4.647 14.709 5.486 1.00 90.75 186 PHE A N 1
ATOM 1456 C CA . PHE A 1 186 ? -3.553 15.272 4.688 1.00 90.75 186 PHE A CA 1
ATOM 1457 C C . PHE A 1 186 ? -3.372 16.791 4.849 1.00 90.75 186 PHE A C 1
ATOM 1459 O O . PHE A 1 186 ? -2.315 17.305 4.494 1.00 90.75 186 PHE A O 1
ATOM 1466 N N . ALA A 1 187 ? -4.349 17.523 5.405 1.00 89.69 187 ALA A N 1
ATOM 1467 C CA . ALA A 1 187 ? -4.167 18.944 5.719 1.00 89.69 187 ALA A CA 1
ATOM 1468 C C . ALA A 1 187 ? -3.127 19.167 6.835 1.00 89.69 187 ALA A C 1
ATOM 1470 O O . ALA A 1 187 ? -2.549 20.247 6.928 1.00 89.69 187 ALA A O 1
ATOM 1471 N N . ASN A 1 188 ? -2.837 18.135 7.634 1.00 87.50 188 ASN A N 1
ATOM 1472 C CA . ASN A 1 188 ? -1.823 18.155 8.687 1.00 87.50 188 ASN A CA 1
ATOM 1473 C C . ASN A 1 188 ? -0.450 17.672 8.181 1.00 87.50 188 ASN A C 1
ATOM 1475 O O . ASN A 1 188 ? 0.264 16.985 8.902 1.00 87.50 188 ASN A O 1
ATOM 1479 N N . ALA A 1 189 ? -0.061 18.003 6.946 1.00 71.88 189 ALA A N 1
ATOM 1480 C CA . ALA A 1 189 ? 1.142 17.449 6.307 1.00 71.88 189 ALA A CA 1
ATOM 1481 C C . ALA A 1 189 ? 2.470 17.715 7.056 1.00 71.88 189 ALA A C 1
ATOM 1483 O O . ALA A 1 189 ? 3.453 17.026 6.804 1.00 71.88 189 ALA A O 1
ATOM 1484 N N . GLY A 1 190 ? 2.513 18.702 7.960 1.00 72.38 190 GLY A N 1
ATOM 1485 C CA . GLY A 1 190 ? 3.676 19.015 8.803 1.00 72.38 190 GLY A CA 1
ATOM 1486 C C . GLY A 1 190 ? 3.655 18.392 10.207 1.00 72.38 190 GLY A C 1
ATOM 1487 O O . GLY A 1 190 ? 4.499 18.750 11.023 1.00 72.38 190 GLY A O 1
ATOM 1488 N N . GLY A 1 191 ? 2.688 17.522 10.513 1.00 82.00 191 GLY A N 1
ATOM 1489 C CA . GLY A 1 191 ? 2.535 16.873 11.818 1.00 82.00 191 GLY A CA 1
ATOM 1490 C C . GLY A 1 191 ? 1.874 15.499 11.704 1.00 82.00 191 GLY A C 1
ATOM 1491 O O . GLY A 1 191 ? 1.963 14.843 10.666 1.00 82.00 191 GLY A O 1
ATOM 1492 N N . ASP A 1 192 ? 1.193 15.062 12.764 1.00 87.31 192 ASP A N 1
ATOM 1493 C CA . ASP A 1 192 ? 0.515 13.766 12.774 1.00 87.31 192 ASP A CA 1
ATOM 1494 C C . ASP A 1 192 ? -0.693 13.775 11.824 1.00 87.31 192 ASP A C 1
ATOM 1496 O O . ASP A 1 192 ? -1.759 14.336 12.105 1.00 87.31 192 ASP A O 1
ATOM 1500 N N . ILE A 1 193 ? -0.520 13.132 10.668 1.00 93.19 193 ILE A N 1
ATOM 1501 C CA . ILE A 1 193 ? -1.601 12.923 9.696 1.00 93.19 193 ILE A CA 1
ATOM 1502 C C . ILE A 1 193 ? -2.615 11.885 10.187 1.00 93.19 193 ILE A C 1
ATOM 1504 O O . ILE A 1 193 ? -3.742 11.866 9.693 1.00 93.19 193 ILE A O 1
ATOM 1508 N N . PHE A 1 194 ? -2.238 11.049 11.160 1.00 95.44 194 PHE A N 1
ATOM 1509 C CA . PHE A 1 194 ? -3.122 10.092 11.814 1.00 95.44 194 PHE A CA 1
ATOM 1510 C C . PHE A 1 194 ? -3.543 10.576 13.203 1.00 95.44 194 PHE A C 1
ATOM 1512 O O . PHE A 1 194 ? -2.719 11.048 13.976 1.00 95.44 194 PHE A O 1
ATOM 1519 N N . SER A 1 195 ? -4.824 10.431 13.551 1.00 96.25 195 SER A N 1
ATOM 1520 C CA . SER A 1 195 ? -5.310 10.720 14.910 1.00 96.25 195 SER A CA 1
ATOM 1521 C C . SER A 1 195 ? -6.428 9.774 15.344 1.00 96.25 195 SER A C 1
ATOM 1523 O O . SER A 1 195 ? -7.193 9.271 14.521 1.00 96.25 195 SER A O 1
ATOM 1525 N N . TYR A 1 196 ? -6.530 9.533 16.652 1.00 97.50 196 TYR A N 1
ATOM 1526 C CA . TYR A 1 196 ? -7.565 8.688 17.247 1.00 97.50 196 TYR A CA 1
ATOM 1527 C C . TYR A 1 196 ? -8.742 9.515 17.779 1.00 97.50 196 TYR A C 1
ATOM 1529 O O . TYR A 1 196 ? -8.568 10.609 18.319 1.00 97.50 196 TYR A O 1
ATOM 1537 N N . SER A 1 197 ? -9.954 8.965 17.684 1.00 97.38 197 SER A N 1
ATOM 1538 C CA . SER A 1 197 ? -11.133 9.507 18.356 1.00 97.38 197 SER A CA 1
ATOM 1539 C C . SER A 1 197 ? -12.085 8.398 18.777 1.00 97.38 197 SER A C 1
ATOM 1541 O O . SER A 1 197 ? -12.529 7.606 17.946 1.00 97.38 197 SER A O 1
ATOM 1543 N N . ALA A 1 198 ? -12.460 8.385 20.058 1.00 97.94 198 ALA A N 1
ATOM 1544 C CA . ALA A 1 198 ? -13.428 7.428 20.593 1.00 97.94 198 ALA A CA 1
ATOM 1545 C C . ALA A 1 198 ? -14.800 7.531 19.898 1.00 97.94 198 ALA A C 1
ATOM 1547 O O . ALA A 1 198 ? -15.470 6.525 19.702 1.00 97.94 198 ALA A O 1
ATOM 1548 N N . ALA A 1 199 ? -15.191 8.733 19.460 1.00 98.06 199 ALA A N 1
ATOM 1549 C CA . ALA A 1 199 ? -16.456 8.957 18.762 1.00 98.06 199 ALA A CA 1
ATOM 1550 C C . ALA A 1 199 ? -16.509 8.308 17.366 1.00 98.06 199 ALA A C 1
ATOM 1552 O O . ALA A 1 199 ? -17.596 8.084 16.835 1.00 98.06 199 ALA A O 1
ATOM 1553 N N . ASP A 1 200 ? -15.362 7.997 16.758 1.00 98.50 200 ASP A N 1
ATOM 1554 C CA . ASP A 1 200 ? -15.317 7.384 15.427 1.00 98.50 200 ASP A CA 1
ATOM 1555 C C . ASP A 1 200 ? -15.492 5.866 15.476 1.00 98.50 200 ASP A C 1
ATOM 1557 O O . ASP A 1 200 ? -15.902 5.266 14.481 1.00 98.50 200 ASP A O 1
ATOM 1561 N N . GLN A 1 201 ? -15.246 5.255 16.635 1.00 98.62 201 GLN A N 1
ATOM 1562 C CA . GLN A 1 201 ? -15.294 3.810 16.813 1.00 98.62 201 GLN A CA 1
ATOM 1563 C C . GLN A 1 201 ? -16.746 3.311 16.757 1.00 98.62 201 GLN A C 1
ATOM 1565 O O . GLN A 1 201 ? -17.650 3.907 17.339 1.00 98.62 201 GLN A O 1
ATOM 1570 N N . ALA A 1 202 ? -16.979 2.215 16.038 1.00 97.94 202 ALA A N 1
ATOM 1571 C CA . ALA A 1 202 ? -18.238 1.470 16.039 1.00 97.94 202 ALA A CA 1
ATOM 1572 C C . ALA A 1 202 ? -18.263 0.352 17.092 1.00 97.94 202 ALA A C 1
ATOM 1574 O O . ALA A 1 202 ? -19.340 -0.129 17.437 1.00 97.94 202 ALA A O 1
ATOM 1575 N N . VAL A 1 203 ? -17.096 -0.059 17.596 1.00 96.50 203 VAL A N 1
ATOM 1576 C CA . VAL A 1 203 ? -16.945 -1.045 18.676 1.00 96.50 203 VAL A CA 1
ATOM 1577 C C . VAL A 1 203 ? -16.032 -0.477 19.762 1.00 96.50 203 VAL A C 1
ATOM 1579 O O . VAL A 1 203 ? -15.130 0.309 19.462 1.00 96.50 203 VAL A O 1
ATOM 1582 N N . ALA A 1 204 ? -16.260 -0.852 21.022 1.00 92.81 204 ALA A N 1
ATOM 1583 C CA . ALA A 1 204 ? -15.423 -0.404 22.135 1.00 92.81 204 ALA A CA 1
ATOM 1584 C C . ALA A 1 204 ? -13.965 -0.859 21.938 1.00 92.81 204 ALA A C 1
ATOM 1586 O O . ALA A 1 204 ? -13.726 -2.002 21.545 1.00 92.81 204 ALA A O 1
ATOM 1587 N N . GLN A 1 205 ? -13.019 0.054 22.174 1.00 89.12 205 GLN A N 1
ATOM 1588 C CA . GLN A 1 205 ? -11.576 -0.177 22.047 1.00 89.12 205 GLN A CA 1
ATOM 1589 C C . GLN A 1 205 ? -10.955 -0.451 23.408 1.00 89.12 205 GLN A C 1
ATOM 1591 O O . GLN A 1 205 ? -11.336 0.268 24.361 1.00 89.12 205 GLN A O 1
#